Protein AF-A0A3D5WLH0-F1 (afdb_monomer)

Nearest PDB structures (foldseek):
  2vo9-assembly3_C  TM=8.888E-01  e=3.258E-10  Listeria phage A500
  6akv-assembly1_A  TM=8.663E-01  e=5.218E-09  Bacillus phage B4
  7pvs-assembly1_A  TM=6.152E-01  e=1.790E-02  Homo sapiens
  4j9c-assembly1_A  TM=6.057E-01  e=4.602E-02  Homo sapiens
  4j9f-assembly3_E  TM=5.940E-01  e=8.807E-02  Homo sapiens

Solvent-accessible surface area (backbone atoms only — not comparable to full-atom values): 10614 Å² total; per-residue (Å²): 111,67,62,57,55,61,33,44,78,69,76,41,46,70,40,78,76,45,45,72,43,54,51,67,58,32,38,55,44,34,29,21,51,72,84,37,84,61,68,69,80,49,94,52,52,28,92,68,56,54,54,45,25,48,62,62,49,23,34,27,47,32,40,57,96,46,94,59,38,74,44,63,73,60,46,53,56,49,42,62,54,36,44,78,72,65,32,42,50,31,59,74,45,96,65,85,60,33,64,50,33,33,32,50,52,89,47,49,101,51,25,64,52,50,40,72,76,41,65,44,48,66,53,43,59,57,66,63,47,47,77,44,68,32,95,56,60,48,54,37,18,67,41,95,53,83,91,80,37,67,64,46,81,41,58,56,62,45,70,33,35,37,71,45,74,48,91,87,55,71,35,19,36,32,37,48,95,92,43,69,26,28,31,64,39,87,65,78,108

Mean predicted aligned error: 7.23 Å

Foldseek 3Di:
DVLQVVCVVVVWHKDFPAFADALVRQQVLCCDVPVHDHDNPDPDHSVVVWDQSNLRFKTFIFTPPDPGRQPLVVLVVSQVVQVVVQKHALCPDPPPRDSRMIGHCPQHPICVSVCVPQVHSVSSVVVLWDKAAFQAKWWFWADPDPPDTDTDIGHHRDIWTFNADDPPDQWTWIADPNDIGITGNVRRD

Sequence (189 aa):
TVLLKKCAKKKIYLIITEGFRTKEHQDELYAQGRTKPGKIVTNSKGSNYASQHMWGIAFDIAIKYKKDLYDPATIKKVAKIAKKIGLAWGGDWKSFVDTPHFYLPKWGSTATELKRIYKTPDIFKKSWKKIVTRDKGLLLWKATSKLTGSHLRIPKGAKVEVLFVSSKSWYAKVCYKNKVGHVNKKYLK

pLDDT: mean 91.41, std 7.16, range [60.28, 98.5]

Structure (mmCIF, N/CA/C/O backbone):
data_AF-A0A3D5WLH0-F1
#
_entry.id   AF-A0A3D5WLH0-F1
#
loop_
_atom_site.group_PDB
_atom_site.id
_atom_site.type_symbol
_atom_site.label_atom_id
_atom_site.label_alt_id
_atom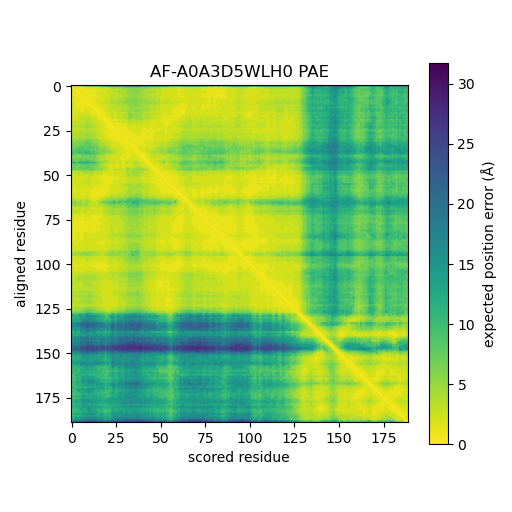_site.label_comp_id
_atom_site.label_asym_id
_atom_site.label_entity_id
_atom_site.label_seq_id
_atom_site.pdbx_PDB_ins_code
_atom_site.Cartn_x
_atom_site.Cartn_y
_atom_site.Cartn_z
_atom_site.occupancy
_atom_site.B_iso_or_equiv
_atom_site.auth_seq_id
_atom_site.auth_comp_id
_atom_site.auth_asym_id
_atom_site.auth_atom_id
_atom_site.pdbx_PDB_model_num
ATOM 1 N N . THR A 1 1 ? -2.097 -8.719 4.142 1.00 72.12 1 THR A N 1
ATOM 2 C CA . THR A 1 1 ? -1.796 -10.166 4.306 1.00 72.12 1 THR A CA 1
ATOM 3 C C . THR A 1 1 ? -2.558 -11.103 3.365 1.00 72.12 1 THR A C 1
ATOM 5 O O . THR A 1 1 ? -2.128 -12.241 3.229 1.00 72.12 1 THR A O 1
ATOM 8 N N . VAL A 1 2 ? -3.648 -10.698 2.687 1.00 93.31 2 VAL A N 1
ATOM 9 C CA . VAL A 1 2 ? -4.401 -11.597 1.773 1.00 93.31 2 VAL A CA 1
ATOM 10 C C . VAL A 1 2 ? -3.554 -12.083 0.592 1.00 93.31 2 VAL A C 1
ATOM 12 O O . VAL A 1 2 ? -3.531 -13.286 0.338 1.00 93.31 2 VAL A O 1
ATOM 15 N N . LEU A 1 3 ? -2.836 -11.176 -0.086 1.00 95.94 3 LEU A N 1
ATOM 16 C CA . LEU A 1 3 ? -1.965 -11.528 -1.213 1.00 95.94 3 LEU A CA 1
ATOM 17 C C . LEU A 1 3 ? -0.905 -12.555 -0.798 1.00 95.94 3 LEU A C 1
ATOM 19 O O . LEU A 1 3 ? -0.865 -13.640 -1.365 1.00 95.94 3 LEU A O 1
ATOM 23 N N . LEU A 1 4 ? -0.146 -12.255 0.265 1.00 95.62 4 LEU A N 1
ATOM 24 C CA . LEU A 1 4 ? 0.864 -13.153 0.842 1.00 95.62 4 LEU A CA 1
ATOM 25 C C . LEU A 1 4 ? 0.307 -14.563 1.083 1.00 95.62 4 LEU A C 1
ATOM 27 O O . LEU A 1 4 ? 0.896 -15.543 0.644 1.00 95.62 4 LEU A O 1
ATOM 31 N N . LYS A 1 5 ? -0.872 -14.671 1.712 1.00 96.38 5 LYS A N 1
ATOM 32 C CA . LYS A 1 5 ? -1.522 -15.964 1.979 1.00 96.38 5 LYS A CA 1
ATOM 33 C C . LYS A 1 5 ? -1.913 -16.703 0.696 1.00 96.38 5 LYS A C 1
ATOM 35 O O . LYS A 1 5 ? -1.747 -17.917 0.622 1.00 96.38 5 LYS A O 1
ATOM 40 N N . LYS A 1 6 ? -2.452 -16.003 -0.310 1.00 97.50 6 LYS A N 1
ATOM 41 C CA . LYS A 1 6 ? -2.832 -16.624 -1.590 1.00 97.50 6 LYS A CA 1
ATOM 42 C C . LYS A 1 6 ? -1.612 -17.076 -2.399 1.00 97.50 6 LYS A C 1
ATOM 44 O O . LYS A 1 6 ? -1.677 -18.135 -3.015 1.00 97.50 6 LYS A O 1
ATOM 49 N N . CYS A 1 7 ? -0.520 -16.316 -2.368 1.00 97.38 7 CYS A N 1
ATOM 50 C CA . CYS A 1 7 ? 0.739 -16.690 -3.012 1.00 97.38 7 CYS A CA 1
ATOM 51 C C . CYS A 1 7 ? 1.414 -17.867 -2.295 1.00 97.38 7 CYS A C 1
ATOM 53 O O . CYS A 1 7 ? 1.807 -18.825 -2.956 1.00 97.38 7 CYS A O 1
ATOM 55 N N . ALA A 1 8 ? 1.434 -17.876 -0.957 1.00 96.75 8 ALA A N 1
ATOM 56 C CA . ALA A 1 8 ? 2.017 -18.967 -0.174 1.00 96.75 8 ALA A CA 1
ATOM 57 C C . ALA A 1 8 ? 1.326 -20.317 -0.438 1.00 96.75 8 ALA A C 1
ATOM 59 O O . ALA A 1 8 ? 1.996 -21.336 -0.567 1.00 96.75 8 ALA A O 1
ATOM 60 N N . LYS A 1 9 ? -0.003 -20.329 -0.639 1.00 97.25 9 LYS A N 1
ATOM 61 C CA . LYS A 1 9 ? -0.751 -21.530 -1.078 1.00 97.25 9 LYS A CA 1
ATOM 62 C C . LYS A 1 9 ? -0.287 -22.094 -2.425 1.00 97.25 9 LYS A C 1
ATOM 64 O O . LYS A 1 9 ? -0.549 -23.250 -2.727 1.00 97.25 9 LYS A O 1
ATOM 69 N N . LYS A 1 10 ? 0.375 -21.278 -3.243 1.00 96.75 10 LYS A N 1
ATOM 70 C CA . LYS A 1 10 ? 0.982 -21.659 -4.523 1.00 96.75 10 LYS A CA 1
ATOM 71 C C . LYS A 1 10 ? 2.506 -21.798 -4.423 1.00 96.75 10 LYS A C 1
ATOM 73 O O . LYS A 1 10 ? 3.166 -21.801 -5.454 1.00 96.75 10 LYS A O 1
ATOM 78 N N . LYS A 1 11 ? 3.054 -21.882 -3.203 1.00 96.81 11 LYS A N 1
ATOM 79 C CA . LYS A 1 11 ? 4.496 -21.944 -2.913 1.00 96.81 11 LYS A CA 1
ATOM 80 C C . LYS A 1 11 ? 5.286 -20.743 -3.464 1.00 96.81 11 LYS A C 1
ATOM 82 O O . LYS A 1 11 ? 6.465 -20.859 -3.768 1.00 96.81 11 LYS A O 1
ATOM 87 N N . ILE A 1 12 ? 4.636 -19.580 -3.584 1.00 97.00 12 ILE A N 1
ATOM 88 C CA . ILE A 1 12 ? 5.280 -18.309 -3.937 1.00 97.00 12 ILE A CA 1
ATOM 89 C C . ILE A 1 12 ? 5.332 -17.448 -2.676 1.00 97.00 12 ILE A C 1
ATOM 91 O O . ILE A 1 12 ? 4.298 -16.997 -2.175 1.00 97.00 12 ILE A O 1
ATOM 95 N N . TYR A 1 13 ? 6.532 -17.212 -2.162 1.00 96.75 13 TYR A N 1
ATOM 96 C CA . TYR A 1 13 ? 6.754 -16.419 -0.958 1.00 96.75 13 TYR A CA 1
ATOM 97 C C . TYR A 1 13 ? 7.223 -15.025 -1.359 1.00 96.75 13 TYR A C 1
ATOM 99 O O . TYR A 1 13 ? 8.163 -14.893 -2.134 1.00 96.75 13 TYR A O 1
ATOM 107 N N . LEU A 1 14 ? 6.552 -13.988 -0.863 1.00 97.19 14 LEU A N 1
ATOM 108 C CA . LEU A 1 14 ? 6.854 -12.605 -1.232 1.00 97.19 14 LEU A CA 1
ATOM 109 C C . LEU A 1 14 ? 7.553 -11.882 -0.084 1.00 97.19 14 LEU A C 1
ATOM 111 O O . LEU A 1 14 ? 7.245 -12.124 1.085 1.00 97.19 14 LEU A O 1
ATOM 115 N N . ILE A 1 15 ? 8.427 -10.953 -0.446 1.00 95.81 15 ILE A N 1
ATOM 116 C CA . ILE A 1 15 ? 8.972 -9.905 0.415 1.00 95.81 15 ILE A CA 1
ATOM 117 C C . ILE A 1 15 ? 8.302 -8.603 -0.021 1.00 95.81 15 ILE A C 1
ATOM 119 O O . ILE A 1 15 ? 8.177 -8.369 -1.219 1.00 95.81 15 ILE A O 1
ATOM 123 N N . ILE A 1 16 ? 7.850 -7.780 0.925 1.00 96.12 16 ILE A N 1
ATOM 124 C CA . ILE A 1 16 ? 7.462 -6.398 0.619 1.00 96.12 16 ILE A CA 1
ATOM 125 C C . ILE A 1 16 ? 8.735 -5.567 0.713 1.00 96.12 16 ILE A C 1
ATOM 127 O O . ILE A 1 16 ? 9.303 -5.464 1.798 1.00 96.12 16 ILE A O 1
ATOM 131 N N . THR A 1 17 ? 9.202 -5.052 -0.418 1.00 95.38 17 THR A N 1
ATOM 132 C CA . THR A 1 17 ? 10.446 -4.273 -0.499 1.00 95.38 17 THR A CA 1
ATOM 133 C C . THR A 1 17 ? 10.187 -2.802 -0.239 1.00 95.38 17 THR A C 1
ATOM 135 O O . THR A 1 17 ? 11.017 -2.136 0.370 1.00 95.38 17 THR A O 1
ATOM 138 N N . GLU A 1 18 ? 9.003 -2.318 -0.616 1.00 94.94 18 GLU A N 1
ATOM 139 C CA . GLU A 1 18 ? 8.600 -0.948 -0.354 1.00 94.94 18 GLU A CA 1
ATOM 140 C C . GLU A 1 18 ? 7.097 -0.827 -0.091 1.00 94.94 18 GLU A C 1
ATOM 142 O O . GLU A 1 18 ? 6.281 -1.577 -0.626 1.00 94.94 18 GLU A O 1
ATOM 147 N N . GLY A 1 19 ? 6.724 0.121 0.766 1.00 95.06 19 GLY A N 1
ATOM 148 C CA . GLY A 1 19 ? 5.339 0.418 1.121 1.00 95.06 19 GLY A CA 1
ATOM 149 C C . GLY A 1 19 ? 5.073 1.915 1.048 1.00 95.06 19 GLY A C 1
ATOM 150 O O . GLY A 1 19 ? 5.125 2.508 -0.024 1.00 95.06 19 GLY A O 1
ATOM 151 N N . PHE A 1 20 ? 4.782 2.537 2.189 1.00 95.12 20 PHE A N 1
ATOM 152 C CA . PHE A 1 20 ? 4.629 3.988 2.255 1.00 95.12 20 PHE A CA 1
ATOM 153 C C . PHE A 1 20 ? 5.985 4.693 2.115 1.00 95.12 20 PHE A C 1
ATOM 155 O O . PHE A 1 20 ? 6.939 4.329 2.801 1.00 95.12 20 PHE A O 1
ATOM 162 N N . ARG A 1 21 ? 6.028 5.739 1.285 1.00 94.25 21 ARG A N 1
ATOM 163 C CA . ARG A 1 21 ? 7.219 6.558 1.028 1.00 94.25 21 ARG A CA 1
ATOM 164 C C . ARG A 1 21 ? 6.989 7.996 1.489 1.00 94.25 21 ARG A C 1
ATOM 166 O O . ARG A 1 21 ? 5.991 8.610 1.114 1.00 94.25 21 ARG A O 1
ATOM 173 N N . THR A 1 22 ? 7.897 8.541 2.297 1.00 94.31 22 THR A N 1
ATOM 174 C CA . THR A 1 22 ? 7.836 9.951 2.722 1.00 94.31 22 THR A CA 1
ATOM 175 C C . THR A 1 22 ? 8.237 10.892 1.584 1.00 94.31 22 THR A C 1
ATOM 177 O O . THR A 1 22 ? 8.784 10.466 0.564 1.00 94.31 22 THR A O 1
ATOM 180 N N . LYS A 1 23 ? 7.968 12.192 1.745 1.00 94.75 23 LYS A N 1
ATOM 181 C CA . LYS A 1 23 ? 8.425 13.212 0.793 1.00 94.75 23 LYS A CA 1
ATOM 182 C C . LYS A 1 23 ? 9.948 13.240 0.716 1.00 94.75 23 LYS A C 1
ATOM 184 O O . LYS A 1 23 ? 10.495 13.259 -0.380 1.00 94.75 23 LYS A O 1
ATOM 189 N N . GLU A 1 24 ? 10.596 13.174 1.868 1.00 94.75 24 GLU A N 1
ATOM 190 C CA . GLU A 1 24 ? 12.046 13.222 2.021 1.00 94.75 24 GLU A CA 1
ATOM 191 C C . GLU A 1 24 ? 12.687 12.024 1.315 1.00 94.75 24 GLU A C 1
ATOM 193 O O . GLU A 1 24 ? 13.586 12.203 0.500 1.00 94.75 24 GLU A O 1
ATOM 198 N N . HIS A 1 25 ? 12.138 10.819 1.508 1.00 93.44 25 HIS A N 1
ATOM 199 C CA . HIS A 1 25 ? 12.645 9.629 0.828 1.00 93.44 25 HIS A CA 1
ATOM 200 C C . HIS A 1 25 ? 12.435 9.691 -0.694 1.00 93.44 25 HIS A C 1
ATOM 202 O O . HIS A 1 25 ? 13.300 9.297 -1.471 1.00 93.44 25 HIS A O 1
ATOM 208 N N . GLN A 1 26 ? 11.307 10.240 -1.160 1.00 95.25 26 GLN A N 1
ATOM 209 C CA . GLN A 1 26 ? 11.091 10.452 -2.594 1.00 95.25 26 GLN A CA 1
ATOM 210 C C . GLN A 1 26 ? 12.087 11.466 -3.184 1.00 95.25 26 GLN A C 1
ATOM 212 O O . GLN A 1 26 ? 12.546 11.274 -4.311 1.00 95.25 26 GLN A O 1
ATOM 217 N N . ASP A 1 27 ? 12.424 12.525 -2.445 1.00 95.44 27 ASP A N 1
ATOM 218 C CA . ASP A 1 27 ? 13.434 13.508 -2.851 1.00 95.44 27 ASP A CA 1
ATOM 219 C C . ASP A 1 27 ? 14.843 12.875 -2.902 1.00 95.44 27 ASP A C 1
ATOM 221 O O . ASP A 1 27 ? 15.595 13.127 -3.846 1.00 95.44 27 ASP A O 1
ATOM 225 N N . GLU A 1 28 ? 15.179 11.975 -1.971 1.00 94.88 28 GLU A N 1
ATOM 226 C CA . GLU A 1 28 ? 16.428 11.196 -2.002 1.00 94.88 28 GLU A CA 1
ATOM 227 C C . GLU A 1 28 ? 16.531 10.287 -3.231 1.00 94.88 28 GLU A C 1
ATOM 229 O O . GLU A 1 28 ? 17.575 10.256 -3.884 1.00 94.88 28 GLU A O 1
ATOM 234 N N . LEU A 1 29 ? 15.456 9.569 -3.572 1.00 92.44 29 LEU A N 1
ATOM 235 C CA . LEU A 1 29 ? 15.407 8.728 -4.772 1.00 92.44 29 LEU A CA 1
ATOM 236 C C . LEU A 1 29 ? 15.498 9.569 -6.050 1.00 92.44 29 LEU A C 1
ATOM 238 O O . LEU A 1 29 ? 16.142 9.164 -7.015 1.00 92.44 29 LEU A O 1
ATOM 242 N N . TYR A 1 30 ? 14.884 10.754 -6.067 1.00 93.75 30 TYR A N 1
ATOM 243 C CA . TYR A 1 30 ? 14.976 11.673 -7.201 1.00 93.75 30 TYR A CA 1
ATOM 244 C C . TYR A 1 30 ? 16.405 12.191 -7.418 1.00 93.75 30 TYR A C 1
ATOM 246 O O . TYR A 1 30 ? 16.804 12.402 -8.565 1.00 93.75 30 TYR A O 1
ATOM 254 N N . ALA A 1 31 ? 17.185 12.361 -6.348 1.00 95.38 31 ALA A N 1
ATOM 255 C CA . ALA A 1 31 ? 18.581 12.782 -6.425 1.00 95.38 31 ALA A CA 1
ATOM 256 C C . ALA A 1 31 ? 19.509 11.731 -7.071 1.00 95.38 31 ALA A C 1
ATOM 258 O O . ALA A 1 31 ? 20.537 12.108 -7.637 1.00 95.38 31 ALA A O 1
ATOM 259 N N . GLN A 1 32 ? 19.166 10.436 -7.021 1.00 95.31 32 GLN A N 1
ATOM 260 C CA . GLN A 1 32 ? 19.980 9.365 -7.614 1.00 95.31 32 GLN A CA 1
ATOM 261 C C . GLN A 1 32 ? 20.082 9.499 -9.139 1.00 95.31 32 GLN A C 1
ATOM 263 O O . GLN A 1 32 ? 19.085 9.716 -9.831 1.00 95.31 32 GLN A O 1
ATOM 268 N N . GLY A 1 33 ? 21.305 9.384 -9.659 1.00 93.25 33 GLY A N 1
ATOM 269 C CA . GLY A 1 33 ? 21.619 9.601 -11.073 1.00 93.25 33 GLY A CA 1
ATOM 270 C C . GLY A 1 33 ? 21.496 11.058 -11.526 1.00 93.25 33 GLY A C 1
ATOM 271 O O . GLY A 1 33 ? 21.507 11.319 -12.726 1.00 93.25 33 GLY A O 1
ATOM 272 N N . ARG A 1 34 ? 21.344 12.001 -10.584 1.00 94.62 34 ARG A N 1
ATOM 273 C CA . ARG A 1 34 ? 21.278 13.449 -10.841 1.00 94.62 34 ARG A CA 1
ATOM 274 C C . ARG A 1 34 ? 22.306 14.203 -10.004 1.00 94.62 34 ARG A C 1
ATOM 276 O O . ARG A 1 34 ? 23.315 14.647 -10.528 1.00 94.62 34 ARG A O 1
ATOM 283 N N . THR A 1 35 ? 22.054 14.327 -8.703 1.00 95.69 35 THR A N 1
ATOM 284 C CA . THR A 1 35 ? 22.946 14.992 -7.735 1.00 95.69 35 THR A CA 1
ATOM 285 C C . THR A 1 35 ? 23.639 14.004 -6.794 1.00 95.69 35 THR A C 1
ATOM 287 O O . THR A 1 35 ? 24.515 14.394 -6.029 1.00 95.69 35 THR A O 1
ATOM 290 N N . LYS A 1 36 ? 23.265 12.721 -6.848 1.00 93.25 36 LYS A N 1
ATOM 291 C CA . LYS A 1 36 ? 23.938 11.598 -6.185 1.00 93.25 36 LYS A CA 1
ATOM 292 C C . LYS A 1 36 ? 24.264 10.508 -7.217 1.00 93.25 36 LYS A C 1
ATOM 294 O O . LYS A 1 36 ? 23.493 10.349 -8.168 1.00 93.25 36 LYS A O 1
ATOM 299 N N . PRO A 1 37 ? 25.343 9.725 -7.0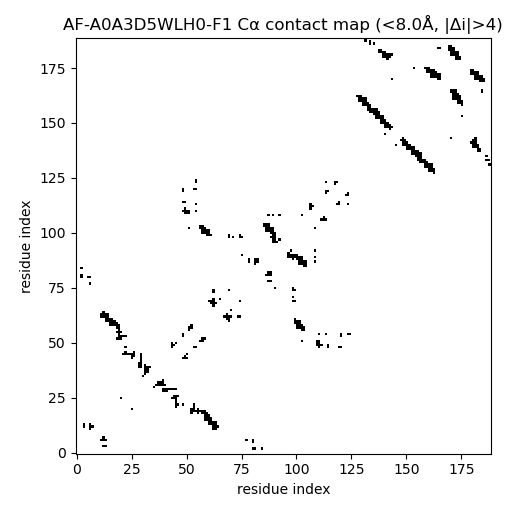35 1.00 92.62 37 PRO A N 1
ATOM 300 C CA . PRO A 1 37 ? 25.631 8.571 -7.886 1.00 92.62 37 PRO A CA 1
ATOM 301 C C . PRO A 1 37 ? 24.485 7.546 -7.902 1.00 92.62 37 PRO A C 1
ATOM 303 O O . PRO A 1 37 ? 23.708 7.455 -6.951 1.00 92.62 37 PRO A O 1
ATOM 306 N N . GLY A 1 38 ? 24.398 6.753 -8.973 1.00 92.94 38 GLY A N 1
ATOM 307 C CA . GLY A 1 38 ? 23.405 5.684 -9.128 1.00 92.94 38 GLY A CA 1
ATOM 308 C C . GLY A 1 38 ? 22.563 5.818 -10.396 1.00 92.94 38 GLY A C 1
ATOM 309 O O . GLY A 1 38 ? 22.713 6.762 -11.167 1.00 92.94 38 GLY A O 1
ATOM 310 N N . LYS A 1 39 ? 21.675 4.848 -10.631 1.00 88.75 39 LYS A N 1
ATOM 311 C CA . LYS A 1 39 ? 20.715 4.907 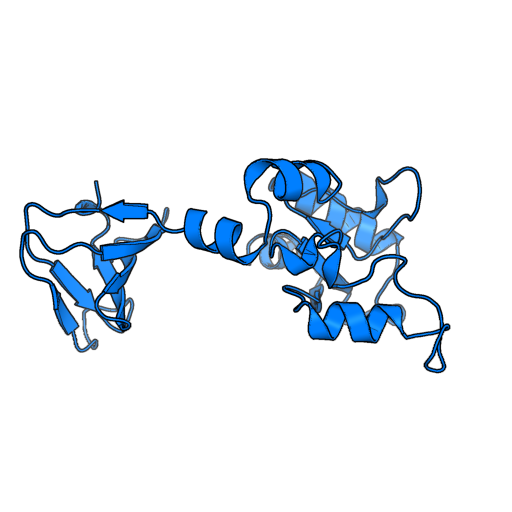-11.742 1.00 88.75 39 LYS A CA 1
ATOM 312 C C . LYS A 1 39 ? 19.542 5.809 -11.364 1.00 88.75 39 LYS A C 1
ATOM 314 O O . LYS A 1 39 ? 19.146 5.857 -10.204 1.00 88.75 39 LYS A O 1
ATOM 319 N N . ILE A 1 40 ? 18.947 6.477 -12.350 1.00 87.25 40 ILE A N 1
ATOM 320 C CA . ILE A 1 40 ? 17.680 7.185 -12.147 1.00 87.25 40 ILE A CA 1
ATOM 321 C C . ILE A 1 40 ? 16.583 6.145 -11.894 1.00 87.25 40 ILE A C 1
ATOM 323 O O . ILE A 1 40 ? 16.265 5.350 -12.774 1.00 87.25 40 ILE A O 1
ATOM 327 N N . VAL A 1 41 ? 15.997 6.174 -10.696 1.00 85.69 41 VAL A N 1
ATOM 328 C CA . VAL A 1 41 ? 14.921 5.252 -10.274 1.00 85.69 41 VAL A CA 1
ATOM 329 C C . VAL A 1 41 ? 13.543 5.919 -10.211 1.00 85.69 41 VAL A C 1
ATOM 331 O O . VAL A 1 41 ? 12.525 5.257 -10.053 1.00 85.69 41 VAL A O 1
ATOM 334 N N . THR A 1 42 ? 13.487 7.246 -10.344 1.00 85.88 42 THR A N 1
ATOM 335 C CA . THR A 1 42 ? 12.239 8.018 -10.389 1.00 85.88 42 THR A CA 1
ATOM 336 C C . THR A 1 42 ? 12.415 9.312 -11.180 1.00 85.88 42 THR A C 1
ATOM 338 O O . THR A 1 42 ? 13.483 9.933 -11.179 1.00 85.88 42 THR A O 1
ATOM 341 N N . ASN A 1 43 ? 11.331 9.758 -11.816 1.00 85.25 43 ASN A N 1
ATOM 342 C CA . ASN A 1 43 ? 11.242 11.043 -12.519 1.00 85.25 43 ASN A CA 1
ATOM 343 C C . ASN A 1 43 ? 10.515 12.130 -11.716 1.00 85.25 43 ASN A C 1
ATOM 345 O O . ASN A 1 43 ? 10.323 13.239 -12.203 1.00 85.25 43 ASN A O 1
ATOM 349 N N . SER A 1 44 ? 10.086 11.823 -10.491 1.00 87.19 44 SER A N 1
ATOM 350 C CA . SER A 1 44 ? 9.243 12.705 -9.681 1.00 87.19 44 SER A CA 1
ATOM 351 C C . SER A 1 44 ? 9.915 13.135 -8.382 1.00 87.19 44 SER A C 1
ATOM 353 O O . SER A 1 44 ? 10.329 12.278 -7.601 1.00 87.19 44 SER A O 1
ATOM 355 N N . LYS A 1 45 ? 9.964 14.453 -8.142 1.00 92.94 45 LYS A N 1
ATOM 356 C CA . LYS A 1 45 ? 10.330 15.058 -6.849 1.00 92.94 45 LYS A CA 1
ATOM 357 C C . LYS A 1 45 ? 9.254 14.765 -5.804 1.00 92.94 45 LYS A C 1
ATOM 359 O O . LYS A 1 45 ? 8.075 14.749 -6.139 1.00 92.94 45 LYS A O 1
ATOM 364 N N . GLY A 1 46 ? 9.614 14.642 -4.535 1.00 90.88 46 GLY A N 1
ATOM 365 C CA . GLY A 1 46 ? 8.668 14.443 -3.436 1.00 90.88 46 GLY A CA 1
ATOM 366 C C . GLY A 1 46 ? 7.595 15.529 -3.354 1.00 90.88 46 GLY A C 1
ATOM 367 O O . GLY A 1 46 ? 6.429 15.226 -3.110 1.00 90.88 46 GLY A O 1
ATOM 368 N N . SER A 1 47 ? 7.942 16.787 -3.639 1.00 91.62 47 SER A N 1
ATOM 369 C CA . SER A 1 47 ? 6.983 17.904 -3.619 1.00 91.62 47 SER A CA 1
ATOM 370 C C . SER A 1 47 ? 5.837 17.774 -4.628 1.00 91.62 47 SER A C 1
ATOM 372 O O . SER A 1 47 ? 4.811 18.432 -4.469 1.00 91.62 47 SER A O 1
ATOM 374 N N . ASN A 1 48 ? 5.975 16.932 -5.658 1.00 92.31 48 ASN A N 1
ATOM 375 C CA . ASN A 1 48 ? 4.946 16.778 -6.681 1.00 92.31 48 ASN A CA 1
ATOM 376 C C . ASN A 1 48 ? 3.868 15.742 -6.318 1.00 92.31 48 ASN A C 1
ATOM 378 O O . ASN A 1 48 ? 2.861 15.664 -7.030 1.00 92.31 48 ASN A O 1
ATOM 382 N N . TYR A 1 49 ? 4.080 14.946 -5.260 1.00 94.50 49 TYR A N 1
ATOM 383 C CA . TYR A 1 49 ? 3.203 13.860 -4.812 1.00 94.50 49 TYR A CA 1
ATOM 384 C C . TYR A 1 49 ? 2.725 12.921 -5.937 1.00 94.50 49 TYR A C 1
ATOM 386 O O . TYR A 1 49 ? 1.587 12.456 -5.921 1.00 94.50 49 TYR A O 1
ATOM 394 N N . ALA A 1 50 ? 3.554 12.660 -6.950 1.00 94.06 50 ALA A N 1
ATOM 395 C CA . ALA A 1 50 ? 3.171 11.854 -8.111 1.00 94.06 50 ALA A CA 1
ATOM 396 C C . ALA A 1 50 ? 3.343 10.339 -7.891 1.00 94.06 50 ALA A C 1
ATOM 398 O O . ALA A 1 50 ? 2.705 9.551 -8.586 1.00 94.06 50 ALA A O 1
ATOM 399 N N . SER A 1 51 ? 4.159 9.923 -6.915 1.00 94.06 51 SER A N 1
ATOM 400 C CA . SER A 1 51 ? 4.332 8.508 -6.565 1.00 94.06 51 SER A CA 1
ATOM 401 C C . SER A 1 51 ? 3.154 7.985 -5.740 1.00 94.06 51 SER A C 1
ATOM 403 O O . SER A 1 51 ? 2.814 8.552 -4.701 1.00 94.06 51 SER A O 1
ATOM 405 N N . GLN A 1 52 ? 2.568 6.856 -6.152 1.00 96.31 52 GLN A N 1
ATOM 406 C CA . GLN A 1 52 ? 1.466 6.197 -5.436 1.00 96.31 52 GLN A CA 1
ATOM 407 C C . GLN A 1 52 ? 1.872 5.690 -4.033 1.00 96.31 52 GLN A C 1
ATOM 409 O O . GLN A 1 52 ? 1.025 5.632 -3.135 1.00 96.31 52 GLN A O 1
ATOM 414 N N . HIS A 1 53 ? 3.163 5.419 -3.793 1.00 96.56 53 HIS A N 1
ATOM 415 C CA . HIS A 1 53 ? 3.691 5.059 -2.466 1.00 96.56 53 HIS A CA 1
ATOM 416 C C . HIS A 1 53 ? 3.496 6.174 -1.439 1.00 96.56 53 HIS A C 1
ATOM 418 O O . HIS A 1 53 ? 3.208 5.911 -0.270 1.00 96.56 53 HIS A O 1
ATOM 424 N N . MET A 1 54 ? 3.582 7.431 -1.879 1.00 96.44 54 MET A N 1
ATOM 425 C CA . MET A 1 54 ? 3.391 8.591 -1.007 1.00 96.44 54 MET A CA 1
ATOM 426 C C . MET A 1 54 ? 1.949 8.744 -0.542 1.00 96.44 54 MET A C 1
ATOM 428 O O . MET A 1 54 ? 1.686 9.373 0.476 1.00 96.44 54 MET A O 1
ATOM 432 N N . TRP A 1 55 ? 1.004 8.142 -1.258 1.00 96.69 55 TRP A N 1
ATOM 433 C CA . TRP A 1 55 ? -0.403 8.119 -0.877 1.00 96.69 55 TRP A CA 1
ATOM 434 C C . TRP A 1 55 ? -0.757 6.887 -0.041 1.00 96.69 55 TRP A C 1
ATOM 436 O O . TRP A 1 55 ? -1.881 6.778 0.433 1.00 96.69 55 TRP A O 1
ATOM 446 N N . GLY A 1 56 ? 0.184 5.959 0.174 1.00 95.31 56 GLY A N 1
ATOM 447 C CA . GLY A 1 56 ? -0.051 4.735 0.943 1.00 95.31 56 GLY A CA 1
ATOM 448 C C . GLY A 1 56 ? -1.014 3.755 0.268 1.00 95.31 56 GLY A C 1
ATOM 449 O O . GLY A 1 56 ? -1.616 2.927 0.949 1.00 95.31 56 GLY A O 1
ATOM 450 N N . ILE A 1 57 ? -1.181 3.857 -1.055 1.00 96.56 57 ILE A N 1
ATOM 451 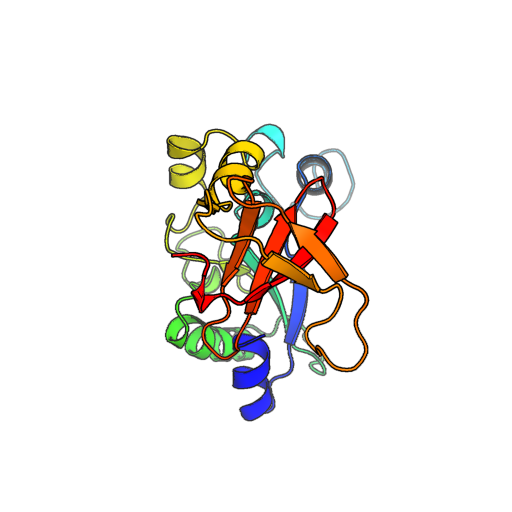C CA . ILE A 1 57 ? -2.066 2.982 -1.841 1.00 96.56 57 ILE A CA 1
ATOM 452 C C . ILE A 1 57 ? -1.310 1.929 -2.654 1.00 96.56 57 ILE A C 1
ATOM 454 O O . ILE A 1 57 ? -1.948 1.144 -3.355 1.00 96.56 57 ILE A O 1
ATOM 458 N N . ALA A 1 58 ? 0.021 1.935 -2.579 1.00 97.50 58 ALA A N 1
ATOM 459 C CA . ALA A 1 58 ? 0.892 1.072 -3.356 1.00 97.50 58 ALA A CA 1
ATOM 460 C C . ALA A 1 58 ? 1.979 0.417 -2.503 1.00 97.50 58 ALA A C 1
ATOM 462 O O . ALA A 1 58 ? 2.263 0.853 -1.383 1.00 97.50 58 ALA A O 1
ATOM 463 N N . PHE A 1 59 ? 2.542 -0.658 -3.038 1.00 97.94 59 PHE A N 1
ATOM 464 C CA . PHE A 1 59 ? 3.650 -1.399 -2.461 1.00 97.94 59 PHE A CA 1
ATOM 465 C C . PHE A 1 59 ? 4.398 -2.157 -3.558 1.00 97.94 59 PHE A C 1
ATOM 467 O O . PHE A 1 59 ? 3.792 -2.570 -4.549 1.00 97.94 59 PHE A O 1
ATOM 474 N N . ASP A 1 60 ? 5.676 -2.418 -3.307 1.00 97.56 60 ASP A N 1
ATOM 475 C CA . ASP A 1 60 ? 6.529 -3.202 -4.194 1.00 97.56 60 ASP A CA 1
ATOM 476 C C . ASP A 1 60 ? 6.860 -4.554 -3.569 1.00 97.56 60 ASP A C 1
ATOM 478 O O . ASP A 1 60 ? 6.875 -4.716 -2.339 1.00 97.56 60 ASP A O 1
ATOM 482 N N . ILE A 1 61 ? 7.102 -5.548 -4.423 1.00 97.81 61 ILE A N 1
ATOM 483 C CA . ILE A 1 61 ? 7.428 -6.907 -3.992 1.00 97.81 61 ILE A CA 1
ATOM 484 C C . ILE A 1 61 ? 8.730 -7.426 -4.594 1.00 97.81 61 ILE A C 1
ATOM 486 O O . ILE A 1 61 ? 9.090 -7.112 -5.723 1.00 97.81 61 ILE A O 1
ATOM 490 N N . ALA A 1 62 ? 9.336 -8.363 -3.875 1.00 97.44 62 ALA A N 1
ATOM 491 C CA . ALA A 1 62 ? 10.321 -9.302 -4.392 1.00 97.44 62 ALA A CA 1
ATOM 492 C C . ALA A 1 62 ? 9.886 -10.748 -4.106 1.00 97.44 62 ALA A C 1
ATOM 494 O O . ALA A 1 62 ? 9.079 -11.015 -3.208 1.00 97.44 62 ALA A O 1
ATOM 495 N N . ILE A 1 63 ? 10.425 -11.705 -4.860 1.00 97.50 63 ILE A N 1
ATOM 496 C CA . ILE A 1 63 ? 10.174 -13.136 -4.684 1.00 97.50 63 ILE A CA 1
ATOM 497 C C . ILE A 1 63 ? 11.244 -13.732 -3.770 1.00 97.50 63 ILE A C 1
ATOM 499 O O . ILE A 1 63 ? 12.416 -13.821 -4.123 1.00 97.50 63 ILE A O 1
ATOM 503 N N . LYS A 1 64 ? 10.834 -14.187 -2.585 1.00 94.12 64 LYS A N 1
ATOM 504 C CA . LYS A 1 64 ? 11.727 -14.843 -1.627 1.00 94.12 64 LYS A CA 1
ATOM 505 C C . LYS A 1 64 ? 12.223 -16.180 -2.188 1.00 94.12 64 LYS A C 1
ATOM 507 O O . LYS A 1 64 ? 11.450 -16.915 -2.801 1.00 94.12 64 LYS A O 1
ATOM 512 N N . TYR A 1 65 ? 13.482 -16.515 -1.900 1.00 91.12 65 TYR A N 1
ATOM 513 C CA . TYR A 1 65 ? 14.145 -17.778 -2.272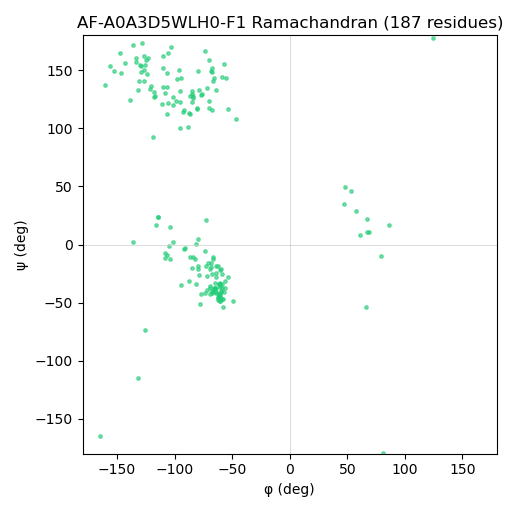 1.00 91.12 65 TYR A CA 1
ATOM 514 C C . TYR A 1 65 ? 14.390 -17.988 -3.774 1.00 91.12 65 TYR A C 1
ATOM 516 O O . TYR A 1 65 ? 14.775 -19.077 -4.192 1.00 91.12 65 TYR A O 1
ATOM 524 N N . LYS A 1 66 ? 14.202 -16.954 -4.596 1.00 89.38 66 LYS A N 1
ATOM 525 C CA . LYS A 1 66 ? 14.647 -16.945 -5.990 1.00 89.38 66 LYS A CA 1
ATOM 526 C C . LYS A 1 66 ? 16.024 -16.289 -6.089 1.00 89.38 66 LYS A C 1
ATOM 528 O O . LYS A 1 66 ? 16.287 -15.315 -5.394 1.00 89.38 66 LYS A O 1
ATOM 533 N N . LYS A 1 67 ? 16.873 -16.805 -6.987 1.00 90.00 67 LYS A N 1
ATOM 534 C CA . LYS A 1 67 ? 18.151 -16.166 -7.350 1.00 90.00 67 LYS A CA 1
ATOM 535 C C . LYS A 1 67 ? 17.915 -14.770 -7.933 1.00 90.00 67 LYS A C 1
ATOM 537 O O . LYS A 1 67 ? 18.571 -13.820 -7.532 1.00 90.00 67 LYS A O 1
ATOM 542 N N . ASP A 1 68 ? 16.944 -14.664 -8.838 1.00 92.38 68 ASP A N 1
ATOM 543 C CA . ASP A 1 68 ? 16.429 -13.385 -9.319 1.00 92.38 68 ASP A CA 1
ATOM 544 C C . ASP A 1 68 ? 15.178 -12.995 -8.522 1.00 92.38 68 ASP A C 1
ATOM 546 O O . ASP A 1 68 ? 14.076 -13.504 -8.757 1.00 92.38 68 ASP A O 1
ATOM 550 N N . LEU A 1 69 ? 15.373 -12.099 -7.555 1.00 94.25 69 LEU A N 1
ATOM 551 C CA . LEU A 1 69 ? 14.321 -11.589 -6.678 1.00 94.25 69 LEU A CA 1
ATOM 552 C C . LEU A 1 69 ? 13.199 -10.873 -7.445 1.00 94.25 69 LEU A C 1
ATOM 554 O O . LEU A 1 69 ? 12.083 -10.793 -6.926 1.00 94.25 69 LEU A O 1
ATOM 558 N N . TYR A 1 70 ? 13.464 -10.395 -8.663 1.00 94.81 70 TYR A N 1
ATOM 559 C CA . TYR A 1 70 ? 12.518 -9.637 -9.478 1.00 94.81 70 TYR A CA 1
ATOM 560 C C . TYR A 1 70 ? 12.105 -10.368 -10.762 1.00 94.81 70 TYR A C 1
ATOM 562 O O . TYR A 1 70 ? 11.629 -9.731 -11.697 1.00 94.81 70 TYR A O 1
ATOM 570 N N . ASP A 1 71 ? 12.210 -11.704 -10.778 1.00 94.31 71 ASP A N 1
ATOM 571 C CA . ASP A 1 71 ? 11.828 -12.562 -11.909 1.00 94.31 71 ASP A CA 1
ATOM 572 C C . ASP A 1 71 ? 10.439 -12.189 -12.488 1.00 94.31 71 ASP A C 1
ATOM 574 O O . ASP A 1 71 ? 9.399 -12.507 -11.876 1.00 94.31 71 ASP A O 1
ATOM 578 N N . PRO A 1 72 ? 10.385 -11.578 -13.692 1.00 92.31 72 PRO A N 1
ATOM 579 C CA . PRO A 1 72 ? 9.148 -11.058 -14.269 1.00 92.31 72 PRO A CA 1
ATOM 580 C C . PRO A 1 72 ? 8.087 -12.138 -14.490 1.00 92.31 72 PRO A C 1
ATOM 582 O O . PRO A 1 72 ? 6.888 -11.885 -14.338 1.00 92.31 72 PRO A O 1
ATOM 585 N N . ALA A 1 73 ? 8.499 -13.371 -14.808 1.00 95.50 73 ALA A N 1
ATOM 586 C CA . ALA A 1 73 ? 7.570 -14.471 -15.045 1.00 95.50 73 ALA A CA 1
ATOM 587 C C . ALA A 1 73 ? 6.832 -14.867 -13.758 1.00 95.50 73 ALA A C 1
ATOM 589 O O . ALA A 1 73 ? 5.621 -15.127 -13.774 1.00 95.50 73 ALA A O 1
ATOM 590 N N . THR A 1 74 ? 7.539 -14.885 -12.625 1.00 96.94 74 THR A N 1
ATOM 591 C CA . THR A 1 74 ? 6.936 -15.181 -11.321 1.00 96.94 74 THR A CA 1
ATOM 592 C C . THR A 1 74 ? 6.095 -14.011 -10.819 1.00 96.94 74 THR A C 1
ATOM 594 O O . THR A 1 74 ? 4.962 -14.230 -10.381 1.00 96.94 74 THR A O 1
ATOM 597 N N . ILE A 1 75 ? 6.566 -12.771 -10.968 1.00 97.94 75 ILE A N 1
ATOM 598 C CA . ILE A 1 75 ? 5.785 -11.574 -10.629 1.00 97.94 75 ILE A CA 1
ATOM 599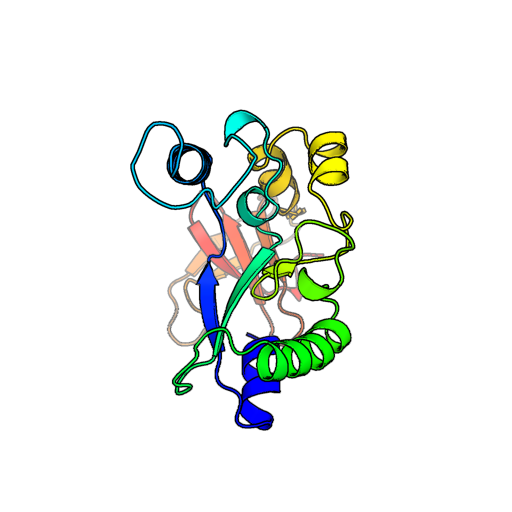 C C . ILE A 1 75 ? 4.484 -11.512 -11.445 1.00 97.94 75 ILE A C 1
ATOM 601 O O . ILE A 1 75 ? 3.418 -11.266 -10.882 1.00 97.94 75 ILE A O 1
ATOM 605 N N . LYS A 1 76 ? 4.498 -11.866 -12.737 1.00 97.94 76 LYS A N 1
ATOM 606 C CA . LYS A 1 76 ? 3.278 -11.955 -13.562 1.00 97.94 76 LYS A CA 1
ATOM 607 C C . LYS A 1 76 ? 2.274 -12.985 -13.023 1.00 97.94 76 LYS A C 1
ATOM 609 O O . LYS A 1 76 ? 1.060 -12.769 -13.092 1.00 97.94 76 LYS A O 1
ATOM 614 N N . LYS A 1 77 ? 2.736 -14.101 -12.439 1.00 98.06 77 LYS A N 1
ATOM 615 C CA . LYS A 1 77 ? 1.858 -15.062 -11.734 1.00 98.06 77 LYS A CA 1
ATOM 616 C C . LYS A 1 77 ? 1.256 -14.439 -10.472 1.00 98.06 77 LYS A C 1
ATOM 618 O O . LYS A 1 77 ? 0.062 -14.624 -10.227 1.00 98.06 77 LYS A O 1
ATOM 623 N N . VAL A 1 78 ? 2.044 -13.678 -9.709 1.00 98.25 78 VAL A N 1
ATOM 624 C CA . VAL A 1 78 ? 1.558 -12.914 -8.546 1.00 98.25 78 VAL A CA 1
ATOM 625 C C . VAL A 1 78 ? 0.511 -11.890 -8.973 1.00 98.25 78 VAL A C 1
ATOM 627 O O . VAL A 1 78 ? -0.548 -11.823 -8.353 1.00 98.25 78 VAL A O 1
ATOM 630 N N . ALA A 1 79 ? 0.727 -11.182 -10.081 1.00 98.31 79 ALA A N 1
ATOM 631 C CA . ALA A 1 79 ? -0.214 -10.200 -10.602 1.00 98.31 79 ALA A CA 1
ATOM 632 C C . ALA A 1 79 ? -1.582 -10.794 -10.941 1.00 98.31 79 ALA A C 1
ATOM 634 O O . ALA A 1 79 ? -2.609 -10.231 -10.563 1.00 98.31 79 ALA A O 1
ATOM 635 N N . LYS A 1 80 ? -1.632 -11.992 -11.537 1.00 98.44 80 LYS A N 1
ATOM 636 C CA . LYS A 1 80 ? -2.902 -12.711 -11.755 1.00 98.44 80 LYS A CA 1
ATOM 637 C C . LYS A 1 80 ? -3.652 -12.994 -10.444 1.00 98.44 80 LYS A C 1
ATOM 639 O O . LYS A 1 80 ? -4.881 -13.007 -10.431 1.00 98.44 80 LYS A O 1
ATOM 644 N N . ILE A 1 81 ? -2.942 -13.237 -9.341 1.00 98.31 81 ILE A N 1
ATOM 645 C CA . ILE A 1 81 ? -3.542 -13.453 -8.013 1.00 98.31 81 ILE A CA 1
ATOM 646 C C . ILE A 1 81 ? -3.989 -12.119 -7.403 1.00 98.31 81 ILE A C 1
ATOM 648 O O . ILE A 1 81 ? -5.084 -12.049 -6.844 1.00 98.31 81 ILE A O 1
ATOM 652 N N . ALA A 1 82 ? -3.158 -11.082 -7.524 1.00 98.06 82 ALA A N 1
ATOM 653 C CA . ALA A 1 82 ? -3.402 -9.737 -7.012 1.00 98.06 82 ALA A CA 1
ATOM 654 C C . ALA A 1 82 ? -4.655 -9.106 -7.644 1.00 98.06 82 ALA A C 1
ATOM 656 O O . ALA A 1 82 ? -5.533 -8.628 -6.925 1.00 98.06 82 ALA A O 1
ATOM 657 N N . LYS A 1 83 ? -4.817 -9.231 -8.967 1.00 98.25 83 LYS A N 1
ATOM 658 C CA . LYS A 1 83 ? -6.009 -8.763 -9.696 1.00 98.25 83 LYS A CA 1
ATOM 659 C C . LYS A 1 83 ? -7.306 -9.385 -9.178 1.00 98.25 83 LYS A C 1
ATOM 661 O O . LYS A 1 83 ? -8.284 -8.682 -8.950 1.00 98.25 83 LYS A O 1
ATOM 666 N N . LYS A 1 84 ? -7.297 -10.684 -8.853 1.00 97.69 84 LYS A N 1
ATOM 667 C CA . LYS A 1 84 ? -8.461 -11.392 -8.274 1.00 97.69 84 LYS A CA 1
ATOM 668 C C . LYS A 1 84 ? -8.850 -10.928 -6.866 1.00 97.69 84 LYS A C 1
ATOM 670 O O . LYS A 1 84 ? -9.868 -11.376 -6.347 1.00 97.69 84 LYS A O 1
ATOM 675 N N . ILE A 1 85 ? -8.026 -10.117 -6.206 1.00 95.75 85 ILE A N 1
ATOM 676 C CA . ILE A 1 85 ? -8.327 -9.537 -4.890 1.00 95.75 85 ILE A CA 1
ATOM 677 C C . ILE A 1 85 ? -8.427 -8.007 -4.937 1.00 95.75 85 ILE A C 1
ATOM 679 O O . ILE A 1 85 ? -8.377 -7.374 -3.885 1.00 95.75 85 ILE A O 1
ATOM 683 N N . GLY A 1 86 ? -8.578 -7.430 -6.135 1.00 96.38 86 GLY A N 1
ATOM 684 C CA . GLY A 1 86 ? -8.840 -6.003 -6.331 1.00 96.38 86 GLY A CA 1
ATOM 685 C C . GLY A 1 86 ? -7.601 -5.109 -6.391 1.00 96.38 86 GLY A C 1
ATOM 686 O O . GLY A 1 86 ? -7.732 -3.903 -6.215 1.00 96.38 86 GLY A O 1
ATOM 687 N N . LEU A 1 87 ? -6.408 -5.670 -6.613 1.00 98.06 87 LEU A N 1
ATOM 688 C CA . LEU A 1 87 ? -5.188 -4.893 -6.859 1.00 98.06 87 LEU A CA 1
ATOM 689 C C . LEU A 1 87 ? -4.917 -4.755 -8.358 1.00 98.06 87 LEU A C 1
ATOM 691 O O . LEU A 1 87 ? -5.211 -5.663 -9.132 1.00 98.06 87 LEU A O 1
ATOM 695 N N . ALA A 1 88 ? -4.285 -3.659 -8.749 1.00 98.31 88 ALA A N 1
ATOM 696 C CA . ALA A 1 88 ? -3.690 -3.489 -10.067 1.00 98.31 88 ALA A CA 1
ATOM 697 C C . ALA A 1 88 ? -2.163 -3.653 -10.004 1.00 98.31 88 ALA A C 1
ATOM 699 O O . ALA A 1 88 ? -1.584 -3.767 -8.920 1.00 98.31 88 ALA A O 1
ATOM 700 N N . TRP A 1 89 ? -1.530 -3.733 -11.173 1.00 98.50 89 TRP A N 1
ATOM 701 C CA . TRP A 1 89 ? -0.119 -4.074 -11.331 1.00 98.50 89 TRP A CA 1
ATOM 702 C C . TRP A 1 89 ? 0.571 -3.085 -12.276 1.00 98.50 89 TRP A C 1
ATOM 704 O O . TRP A 1 89 ? 0.042 -2.796 -13.348 1.00 98.50 89 TRP A O 1
ATOM 714 N N . GLY A 1 90 ? 1.739 -2.568 -11.889 1.00 97.25 90 GLY A N 1
ATOM 715 C CA . GLY A 1 90 ? 2.534 -1.637 -12.698 1.00 97.25 90 GLY A CA 1
ATOM 716 C C . GLY A 1 90 ? 3.126 -2.275 -13.957 1.00 97.25 90 GLY A C 1
ATOM 717 O O . GLY A 1 90 ? 3.403 -1.588 -14.937 1.00 97.25 90 GLY A O 1
ATOM 718 N N . GLY A 1 91 ? 3.210 -3.609 -13.995 1.00 96.88 91 GLY A N 1
ATOM 719 C CA . GLY A 1 91 ? 3.584 -4.352 -15.198 1.00 96.88 91 GLY A CA 1
ATOM 720 C C . GLY A 1 91 ? 2.574 -4.267 -16.352 1.00 96.88 91 GLY A C 1
ATOM 721 O O . GLY A 1 91 ? 2.906 -4.669 -17.462 1.00 96.88 91 GLY A O 1
ATOM 722 N N . ASP A 1 92 ? 1.355 -3.762 -16.113 1.00 97.12 92 ASP A N 1
ATOM 723 C CA . ASP A 1 92 ? 0.359 -3.512 -17.169 1.00 97.12 92 ASP A CA 1
ATOM 724 C C . ASP A 1 92 ? 0.434 -2.085 -17.753 1.00 97.12 92 ASP A C 1
ATOM 726 O O . ASP A 1 92 ? -0.356 -1.740 -18.636 1.00 97.12 92 ASP A O 1
ATOM 730 N N . TRP A 1 93 ? 1.314 -1.214 -17.245 1.00 95.44 93 TRP A N 1
ATOM 731 C CA . TRP A 1 93 ? 1.438 0.154 -17.754 1.00 95.44 93 TRP A CA 1
ATOM 732 C C . TRP A 1 93 ? 2.009 0.179 -19.181 1.00 95.44 93 TRP A C 1
ATOM 734 O O . TRP A 1 93 ? 2.786 -0.686 -19.571 1.00 95.44 93 TRP A O 1
ATOM 744 N N . LYS A 1 94 ? 1.622 1.181 -19.984 1.00 92.50 94 LYS A N 1
ATOM 745 C CA . LYS A 1 94 ? 2.094 1.326 -21.378 1.00 92.50 94 LYS A CA 1
ATOM 746 C C . LYS A 1 94 ? 3.497 1.932 -21.484 1.00 92.50 94 LYS A C 1
ATOM 748 O O . LYS A 1 94 ? 4.191 1.709 -22.467 1.00 92.50 94 LYS A O 1
ATOM 753 N N . SER A 1 95 ? 3.901 2.713 -20.489 1.00 88.25 95 SER A N 1
ATOM 754 C CA . SER A 1 95 ? 5.228 3.312 -20.368 1.00 88.25 95 SER A CA 1
ATOM 755 C C . SER A 1 95 ? 5.634 3.322 -18.898 1.00 88.25 95 SER A C 1
ATOM 757 O O . SER A 1 95 ? 4.773 3.253 -18.020 1.00 88.25 95 SER A O 1
ATOM 759 N N . PHE A 1 96 ? 6.945 3.359 -18.641 1.00 84.50 96 PHE A N 1
ATOM 760 C CA . PHE A 1 96 ? 7.516 3.184 -17.300 1.00 84.50 96 PHE A CA 1
ATOM 761 C C . PHE A 1 96 ? 7.028 1.904 -16.609 1.00 84.50 96 PHE A C 1
ATOM 763 O O . PHE A 1 96 ? 6.638 1.936 -15.450 1.00 84.50 96 PHE A O 1
ATOM 770 N N . VAL A 1 97 ? 7.031 0.784 -17.344 1.00 93.25 97 VAL A N 1
ATOM 771 C CA . VAL A 1 97 ? 6.607 -0.531 -16.841 1.00 93.25 97 VAL A CA 1
ATOM 772 C C . VAL A 1 97 ? 7.372 -0.872 -15.564 1.00 93.25 97 VAL A C 1
ATOM 774 O O . VAL A 1 97 ? 8.587 -1.064 -15.599 1.00 93.25 97 VAL A O 1
ATOM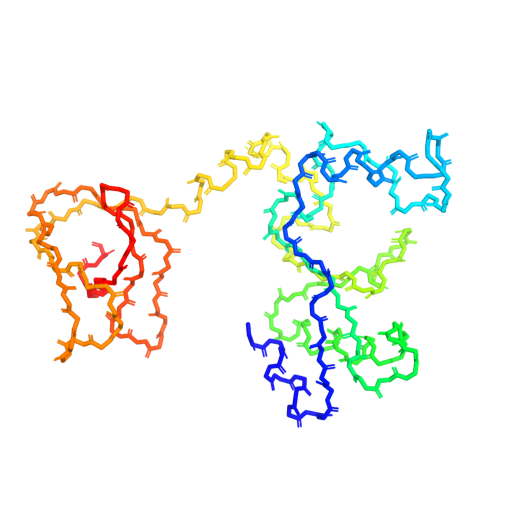 777 N N . ASP A 1 98 ? 6.641 -0.991 -14.459 1.00 93.69 98 ASP A N 1
ATOM 778 C CA . ASP A 1 98 ? 7.209 -1.220 -13.133 1.00 93.69 98 ASP A CA 1
ATOM 779 C C . ASP A 1 98 ? 6.690 -2.546 -12.572 1.00 93.69 98 ASP A C 1
ATOM 781 O O . ASP A 1 98 ? 5.585 -2.655 -12.032 1.00 93.69 98 ASP A O 1
ATOM 785 N N . THR A 1 99 ? 7.444 -3.620 -12.810 1.00 95.88 99 THR A N 1
ATOM 786 C CA . THR A 1 99 ? 6.965 -4.978 -12.516 1.00 95.88 99 THR A CA 1
ATOM 787 C C . THR A 1 99 ? 6.844 -5.284 -11.017 1.00 95.88 99 THR A C 1
ATOM 789 O O . THR A 1 99 ? 5.880 -5.956 -10.651 1.00 95.88 99 THR A O 1
ATOM 792 N N . PRO A 1 100 ? 7.703 -4.799 -10.107 1.00 96.88 100 PRO A N 1
ATOM 793 C CA . PRO A 1 100 ? 7.500 -4.990 -8.671 1.00 96.88 100 PRO A CA 1
ATOM 794 C C . PRO A 1 100 ? 6.245 -4.306 -8.113 1.00 96.88 100 PRO A C 1
ATOM 796 O O . PRO A 1 100 ? 5.792 -4.707 -7.042 1.00 96.88 100 PRO A O 1
ATOM 799 N N . HIS A 1 101 ? 5.676 -3.332 -8.831 1.00 97.69 101 HIS A N 1
ATOM 800 C CA . HIS A 1 101 ? 4.700 -2.384 -8.305 1.00 97.69 101 HIS A CA 1
ATOM 801 C C . HIS A 1 101 ? 3.248 -2.870 -8.314 1.00 97.69 101 HIS A C 1
ATOM 803 O O . HIS A 1 101 ? 2.700 -3.278 -9.342 1.00 97.69 101 HIS A O 1
ATOM 809 N N . PHE A 1 102 ? 2.573 -2.758 -7.170 1.00 98.44 102 PHE A N 1
ATOM 810 C CA . PHE A 1 102 ? 1.159 -3.091 -6.995 1.00 98.44 102 PHE A CA 1
ATOM 811 C C . PHE A 1 102 ? 0.416 -1.966 -6.285 1.00 98.44 102 PHE A C 1
ATOM 813 O O . PHE A 1 102 ? 0.914 -1.401 -5.316 1.00 98.44 102 PHE A O 1
ATOM 820 N N . TYR A 1 103 ? -0.815 -1.683 -6.713 1.00 98.00 103 TYR A N 1
ATOM 821 C CA . TYR A 1 103 ? -1.576 -0.542 -6.198 1.00 98.00 103 TYR A CA 1
ATOM 822 C C . TYR A 1 103 ? -3.085 -0.789 -6.142 1.00 98.00 103 TYR A C 1
ATOM 824 O O . TYR A 1 103 ? -3.621 -1.727 -6.739 1.00 98.00 103 TYR A O 1
ATOM 832 N N . LEU A 1 104 ? -3.788 0.066 -5.398 1.00 97.38 104 LEU A N 1
ATOM 833 C CA . LEU A 1 104 ? -5.248 0.121 -5.391 1.00 97.38 104 LEU A CA 1
ATOM 834 C C . LEU A 1 104 ? -5.747 0.918 -6.611 1.00 97.38 104 LEU A C 1
ATOM 836 O O . LEU A 1 104 ? -5.518 2.126 -6.664 1.00 97.38 104 LEU A O 1
ATOM 840 N N . PRO A 1 105 ? -6.493 0.306 -7.550 1.00 97.12 105 PRO A N 1
ATOM 841 C CA . PRO A 1 105 ? -6.915 0.973 -8.786 1.00 97.12 105 PRO A CA 1
ATOM 842 C C . PRO A 1 105 ? -8.023 2.014 -8.592 1.00 97.12 105 PRO A C 1
ATOM 844 O O . PRO A 1 105 ? -8.383 2.701 -9.542 1.00 97.12 105 PRO A O 1
ATOM 847 N N . LYS A 1 106 ? -8.573 2.141 -7.377 1.00 95.38 106 LYS A N 1
ATOM 848 C CA . LYS A 1 106 ? -9.690 3.042 -7.051 1.00 95.38 106 LYS A CA 1
ATOM 849 C C . LYS A 1 106 ? -9.444 4.502 -7.461 1.00 95.38 106 LYS A C 1
ATOM 851 O O . LYS A 1 106 ? -10.416 5.202 -7.701 1.00 95.38 106 LYS A O 1
ATOM 856 N N . TRP A 1 107 ? -8.186 4.940 -7.509 1.00 95.25 107 TRP A N 1
ATOM 857 C CA . TRP A 1 107 ? -7.803 6.310 -7.874 1.00 95.25 107 TRP A CA 1
ATOM 858 C C . TRP A 1 107 ? -7.006 6.385 -9.186 1.00 95.25 107 TRP A C 1
ATOM 860 O O . TRP A 1 107 ? -6.214 7.304 -9.393 1.00 95.25 107 TRP A O 1
ATOM 870 N N . GLY A 1 108 ? -7.164 5.375 -10.045 1.00 95.06 108 GLY A N 1
ATOM 871 C CA . GLY A 1 108 ? -6.451 5.263 -11.311 1.00 95.06 108 GLY A CA 1
ATOM 872 C C . GLY A 1 108 ? -5.028 4.709 -11.189 1.00 95.06 108 GLY A C 1
ATOM 873 O O . GLY A 1 108 ? -4.543 4.351 -10.115 1.00 95.06 108 GLY A O 1
ATOM 874 N N . SER A 1 109 ? -4.357 4.616 -12.339 1.00 94.25 109 SER A N 1
ATOM 875 C CA . SER A 1 109 ? -2.984 4.108 -12.470 1.00 94.25 109 SER A CA 1
ATOM 876 C C . SER A 1 109 ? -1.902 5.138 -12.136 1.00 94.25 109 SER A C 1
ATOM 878 O O . SER A 1 109 ? -0.721 4.833 -12.237 1.00 94.25 109 SER A O 1
ATOM 880 N N . THR A 1 110 ? -2.288 6.359 -11.760 1.00 93.69 110 THR A N 1
ATOM 881 C CA . THR A 1 110 ? -1.384 7.445 -11.363 1.00 93.69 110 THR A CA 1
ATOM 882 C C . THR A 1 110 ? -1.929 8.153 -10.122 1.00 93.69 110 THR A C 1
ATOM 884 O O . THR A 1 110 ? -3.062 7.930 -9.704 1.00 93.69 110 THR A O 1
ATOM 887 N N . ALA A 1 111 ? -1.143 9.049 -9.524 1.00 95.00 111 ALA A N 1
ATOM 888 C CA . ALA A 1 111 ? -1.603 9.875 -8.407 1.00 95.00 111 ALA A CA 1
ATOM 889 C C . ALA A 1 111 ? -2.461 11.091 -8.828 1.00 95.00 111 ALA A C 1
ATOM 891 O O . ALA A 1 111 ? -2.807 11.914 -7.979 1.00 95.00 111 ALA A O 1
ATOM 892 N N . THR A 1 112 ? -2.798 11.247 -10.115 1.00 95.69 112 THR A N 1
ATOM 893 C CA . THR A 1 112 ? -3.494 12.441 -10.632 1.00 95.69 112 THR A CA 1
ATOM 894 C C . THR A 1 112 ? -4.826 12.683 -9.925 1.00 95.69 112 THR A C 1
ATOM 896 O O . THR A 1 112 ? -5.095 13.798 -9.474 1.00 95.69 112 THR A O 1
ATOM 899 N N . GLU A 1 113 ? -5.649 11.645 -9.771 1.00 96.19 113 GLU A N 1
ATOM 900 C CA . GLU A 1 113 ? -6.952 11.777 -9.118 1.00 96.19 113 GLU A CA 1
ATOM 901 C C . GLU A 1 113 ? -6.819 12.087 -7.620 1.00 96.19 113 GLU A C 1
ATOM 903 O O . GLU A 1 113 ? -7.503 12.974 -7.106 1.00 96.19 113 GLU A O 1
ATOM 908 N N . LEU A 1 114 ? -5.883 11.427 -6.931 1.00 96.69 114 LEU A N 1
ATOM 909 C CA . LEU A 1 114 ? -5.586 11.678 -5.518 1.00 96.69 114 LEU A CA 1
ATOM 910 C C . LEU A 1 114 ? -5.171 13.131 -5.275 1.00 96.69 114 LEU A C 1
ATOM 912 O O . LEU A 1 114 ? -5.715 13.790 -4.387 1.00 96.69 114 LEU A O 1
ATOM 916 N N . LYS A 1 115 ? -4.269 13.659 -6.110 1.00 96.31 115 LYS A N 1
ATOM 917 C CA . LYS A 1 115 ? -3.860 15.068 -6.078 1.00 96.31 115 LYS A CA 1
ATOM 918 C C . LYS A 1 115 ? -5.035 16.005 -6.331 1.00 96.31 115 LYS A C 1
ATOM 920 O O . LYS A 1 115 ? -5.179 17.001 -5.629 1.00 96.31 115 LYS A O 1
ATOM 925 N N . ARG A 1 116 ? -5.890 15.696 -7.311 1.00 96.44 116 ARG A N 1
ATOM 926 C CA . ARG A 1 116 ? -7.055 16.525 -7.650 1.00 96.44 116 ARG A CA 1
ATOM 927 C C . ARG A 1 116 ? -8.013 16.657 -6.464 1.00 96.44 116 ARG A C 1
ATOM 929 O O . ARG A 1 116 ? -8.393 17.783 -6.135 1.00 96.44 116 ARG A O 1
ATOM 936 N N . ILE A 1 117 ? -8.357 15.528 -5.837 1.00 95.44 117 ILE A N 1
ATOM 937 C CA . ILE A 1 117 ? -9.359 15.430 -4.766 1.00 95.44 117 ILE A CA 1
ATOM 938 C C . ILE A 1 117 ? -8.800 15.907 -3.421 1.00 95.44 117 ILE A C 1
ATOM 940 O O . ILE A 1 117 ? -9.413 16.741 -2.764 1.00 95.44 117 ILE A O 1
ATOM 944 N N . TYR A 1 118 ? -7.643 15.391 -3.006 1.00 95.69 118 TYR A N 1
ATOM 945 C CA . TYR A 1 118 ? -7.138 15.572 -1.642 1.00 95.69 118 TYR A CA 1
ATOM 946 C C . TYR A 1 118 ? -6.003 16.588 -1.532 1.00 95.69 118 TYR A C 1
ATOM 948 O O . TYR A 1 118 ? -5.676 16.990 -0.423 1.00 95.69 118 TYR A O 1
ATOM 956 N N . LYS A 1 119 ? -5.408 17.028 -2.648 1.00 94.94 119 LYS A N 1
ATOM 957 C CA . LYS A 1 119 ? -4.251 17.945 -2.723 1.00 94.94 119 LYS A CA 1
ATOM 958 C C . LYS A 1 119 ? -2.949 17.359 -2.170 1.00 94.94 119 LYS A C 1
ATOM 960 O O . LYS A 1 119 ? -1.963 17.313 -2.900 1.00 94.94 119 LYS A O 1
ATOM 965 N N . THR A 1 120 ? -2.945 16.864 -0.932 1.00 95.00 120 THR A N 1
ATOM 966 C CA . THR A 1 120 ? -1.768 16.289 -0.264 1.00 95.00 120 THR A CA 1
ATOM 967 C C . THR A 1 120 ? -2.056 14.912 0.348 1.00 95.00 120 THR A C 1
ATOM 969 O O . THR A 1 120 ? -3.199 14.624 0.730 1.00 95.00 120 THR A O 1
ATOM 972 N N . PRO A 1 121 ? -1.024 14.060 0.513 1.00 94.75 121 PRO A N 1
ATOM 973 C CA . PRO A 1 121 ? -1.171 12.780 1.202 1.00 94.75 121 PRO A CA 1
ATOM 974 C C . PRO A 1 121 ? -1.717 12.885 2.627 1.00 94.75 121 PRO A C 1
ATOM 976 O O . PRO A 1 121 ? -2.431 11.990 3.075 1.00 94.75 121 PRO A O 1
ATOM 979 N N . ASP A 1 122 ? -1.430 13.971 3.346 1.00 92.00 122 ASP A N 1
ATOM 980 C CA . ASP A 1 122 ? -1.899 14.142 4.723 1.00 92.00 122 ASP A CA 1
ATOM 981 C C . ASP A 1 122 ? -3.401 14.409 4.800 1.00 92.00 122 ASP A C 1
ATOM 983 O O . ASP A 1 122 ? -4.084 13.858 5.666 1.00 92.00 122 ASP A O 1
ATOM 987 N N . ILE A 1 123 ? -3.946 15.197 3.868 1.00 92.62 123 ILE A N 1
ATOM 988 C CA . ILE A 1 123 ? -5.398 15.381 3.743 1.00 92.62 123 ILE A CA 1
ATOM 989 C C . ILE A 1 123 ? -6.057 14.050 3.360 1.00 92.62 123 ILE A C 1
ATOM 991 O O . ILE A 1 123 ? -7.077 13.674 3.942 1.00 92.62 123 ILE A O 1
ATOM 995 N N . PHE A 1 124 ? -5.443 13.281 2.455 1.00 94.19 124 PHE A N 1
ATOM 996 C CA . PHE A 1 124 ? -5.944 11.954 2.105 1.00 94.19 124 PHE A CA 1
ATOM 997 C C . PHE A 1 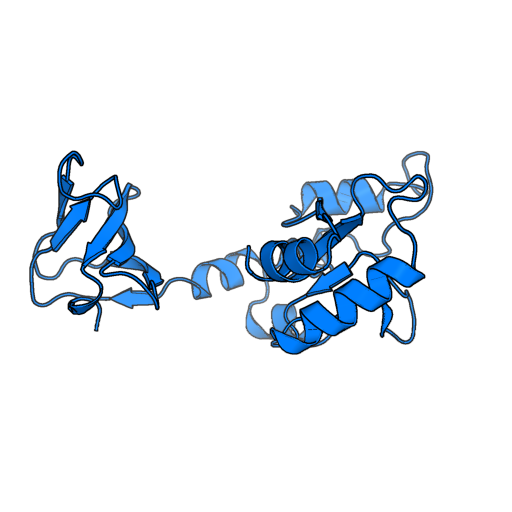124 ? -5.969 11.001 3.304 1.00 94.19 124 PHE A C 1
ATOM 999 O O . PHE A 1 124 ? -7.008 10.404 3.581 1.00 94.19 124 PHE A O 1
ATOM 1006 N N . LYS A 1 125 ? -4.884 10.907 4.079 1.00 89.94 125 LYS A N 1
ATOM 1007 C CA . LYS A 1 125 ? -4.830 10.077 5.295 1.00 89.94 125 LYS A CA 1
ATOM 1008 C C . LYS A 1 125 ? -5.883 10.480 6.325 1.00 89.94 125 LYS A C 1
ATOM 1010 O O . LYS A 1 125 ? -6.473 9.614 6.970 1.00 89.94 125 LYS A O 1
ATOM 1015 N N . LYS A 1 126 ? -6.160 11.781 6.473 1.00 86.12 126 LYS A N 1
ATOM 1016 C CA . LYS A 1 126 ? -7.236 12.272 7.351 1.00 86.12 126 LYS A CA 1
ATOM 1017 C C . LYS A 1 126 ? -8.611 11.762 6.904 1.00 86.12 126 LYS A C 1
ATOM 1019 O O . LYS A 1 126 ? -9.423 11.431 7.763 1.00 86.12 126 LYS A O 1
ATOM 1024 N N . SER A 1 127 ? -8.841 11.604 5.597 1.00 86.12 127 SER A N 1
ATOM 1025 C CA . SER A 1 127 ? -10.104 11.076 5.052 1.00 86.12 127 SER A CA 1
ATOM 1026 C C . SER A 1 127 ? -10.363 9.594 5.357 1.00 86.12 127 SER A C 1
ATOM 1028 O O . SER A 1 127 ? -11.495 9.132 5.238 1.00 86.12 127 SER A O 1
ATOM 1030 N N . TRP A 1 128 ? -9.347 8.830 5.773 1.00 82.88 128 TRP A N 1
ATOM 1031 C CA . TRP A 1 128 ? -9.516 7.411 6.113 1.00 82.88 128 TRP A CA 1
ATOM 1032 C C . TRP A 1 128 ? -10.256 7.203 7.435 1.00 82.88 128 TRP A C 1
ATOM 1034 O O . TRP A 1 128 ? -10.747 6.108 7.714 1.00 82.88 128 TRP A O 1
ATOM 1044 N N . LYS A 1 129 ? -10.310 8.241 8.271 1.00 78.56 129 LYS A N 1
ATOM 1045 C CA . LYS A 1 129 ? -10.917 8.182 9.594 1.00 78.56 129 LYS A CA 1
ATOM 1046 C C . LYS A 1 129 ? -12.417 8.421 9.473 1.00 78.56 129 LYS A C 1
ATOM 1048 O O . LYS A 1 129 ? -12.848 9.481 9.029 1.00 78.56 129 LYS A O 1
ATOM 1053 N N . LYS A 1 130 ? -13.222 7.473 9.955 1.00 80.25 130 LYS A N 1
ATOM 1054 C CA . LYS A 1 130 ? -14.646 7.726 10.218 1.00 80.25 130 LYS A CA 1
ATOM 1055 C C . LYS A 1 130 ? -14.791 8.181 11.667 1.00 80.25 130 LYS A C 1
ATOM 1057 O O . LYS A 1 130 ? -14.492 7.408 12.574 1.00 80.25 130 LYS A O 1
ATOM 1062 N N . ILE A 1 131 ? -15.239 9.412 11.897 1.00 81.38 131 ILE A N 1
ATOM 1063 C CA . ILE A 1 131 ? -15.589 9.876 13.245 1.00 81.38 131 ILE A CA 1
ATOM 1064 C C . ILE A 1 131 ? -17.019 9.428 13.535 1.00 81.38 131 ILE A C 1
ATOM 1066 O O . ILE A 1 131 ? -17.921 9.707 12.749 1.00 81.38 131 ILE A O 1
ATOM 1070 N N . VAL A 1 132 ? -17.225 8.728 14.650 1.00 82.75 132 VAL A N 1
ATOM 1071 C CA . VAL A 1 132 ? -18.570 8.354 15.110 1.00 82.75 132 VAL A CA 1
ATOM 1072 C C . VAL A 1 132 ? -18.839 8.932 16.495 1.00 82.75 132 VAL A C 1
ATOM 1074 O O . VAL A 1 132 ? -17.975 8.878 17.375 1.00 82.75 132 VAL A O 1
ATOM 1077 N N . THR A 1 133 ? -20.043 9.477 16.672 1.00 81.25 133 THR A N 1
ATOM 1078 C CA . THR A 1 133 ? -20.595 9.904 17.965 1.00 81.25 133 THR A CA 1
ATOM 1079 C C . THR A 1 133 ? -21.508 8.804 18.489 1.00 81.25 133 THR A C 1
ATOM 1081 O O . THR A 1 133 ? -22.162 8.106 17.719 1.00 81.25 133 THR A O 1
ATOM 1084 N N . ARG A 1 134 ? -21.498 8.582 19.803 1.00 77.94 134 ARG A N 1
ATOM 1085 C CA . ARG A 1 134 ? -22.000 7.349 20.415 1.00 77.94 134 ARG A CA 1
ATOM 1086 C C . ARG A 1 134 ? -23.110 7.652 21.408 1.00 77.94 134 ARG A C 1
ATOM 1088 O O . ARG A 1 134 ? -22.931 8.485 22.285 1.00 77.94 134 ARG A O 1
ATOM 1095 N N . ASP A 1 135 ? -24.199 6.907 21.348 1.00 74.50 135 ASP A N 1
ATOM 1096 C CA . ASP A 1 135 ? -25.292 6.933 22.327 1.00 74.50 135 ASP A CA 1
ATOM 1097 C C . ASP A 1 135 ? -25.014 6.075 23.581 1.00 74.50 135 ASP A C 1
ATOM 1099 O O . ASP A 1 135 ? -25.695 6.213 24.597 1.00 74.50 135 ASP A O 1
ATOM 1103 N N . LYS A 1 136 ? -23.983 5.219 23.536 1.00 81.19 136 LYS A N 1
ATOM 1104 C CA . LYS A 1 136 ? -23.542 4.338 24.628 1.00 81.19 136 LYS A CA 1
ATOM 1105 C C . LYS A 1 136 ? -22.043 4.457 24.897 1.00 81.19 136 LYS A C 1
ATOM 1107 O O . LYS A 1 136 ? -21.247 4.670 23.982 1.00 81.19 136 LYS A O 1
ATOM 1112 N N . GLY A 1 137 ? -21.658 4.272 26.161 1.00 83.62 137 GLY A N 1
ATOM 1113 C CA . GLY A 1 137 ? -20.253 4.157 26.555 1.00 83.62 137 GLY A CA 1
ATOM 1114 C C . GLY A 1 137 ? -19.607 2.870 26.026 1.00 83.62 137 GLY A C 1
ATOM 1115 O O . GLY A 1 137 ? -20.281 1.859 25.820 1.00 83.62 137 GLY A O 1
ATOM 1116 N N . LEU A 1 138 ? -18.292 2.900 25.809 1.00 86.50 138 LEU A N 1
ATOM 1117 C CA . LEU A 1 138 ? -17.510 1.760 25.326 1.00 86.50 138 LEU A CA 1
ATOM 1118 C C . LEU A 1 138 ? -16.321 1.469 26.235 1.00 86.50 138 LEU A C 1
ATOM 1120 O O . LEU A 1 138 ? -15.850 2.324 26.979 1.00 86.50 138 LEU A O 1
ATOM 1124 N N . LEU A 1 139 ? -15.791 0.260 26.100 1.00 90.44 139 LEU A N 1
ATOM 1125 C CA . LEU A 1 139 ? -14.486 -0.110 26.629 1.00 90.44 139 LEU A CA 1
ATOM 1126 C C . LEU A 1 139 ? -13.504 -0.206 25.463 1.00 90.44 139 LEU A C 1
ATOM 1128 O O . LEU A 1 139 ? -13.741 -0.954 24.511 1.00 90.44 139 LEU A O 1
ATOM 1132 N N . LEU A 1 140 ? -12.434 0.581 25.536 1.00 90.69 140 LEU A N 1
ATOM 1133 C CA . LEU A 1 140 ? -11.293 0.547 24.633 1.00 90.69 140 LEU A CA 1
ATOM 1134 C C . LEU A 1 140 ? -10.272 -0.455 25.162 1.00 90.69 140 LEU A C 1
ATOM 1136 O O . LEU A 1 140 ? -9.518 -0.148 26.082 1.00 90.69 140 LEU A O 1
ATOM 1140 N N . TRP A 1 141 ? -10.246 -1.641 24.576 1.00 90.50 141 TRP A N 1
ATOM 1141 C CA . TRP A 1 141 ? -9.350 -2.724 24.964 1.00 90.50 141 TRP A CA 1
ATOM 1142 C C . TRP 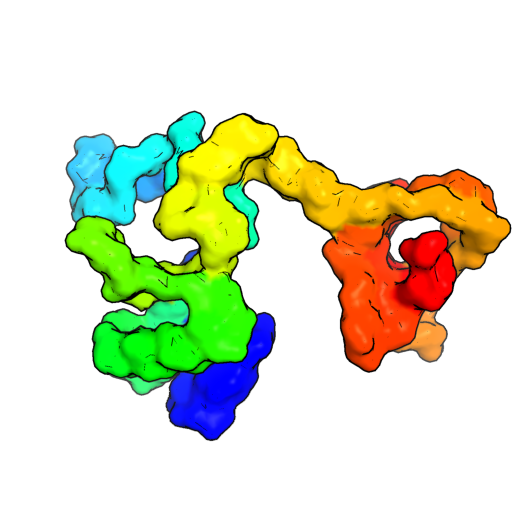A 1 141 ? -7.990 -2.573 24.276 1.00 90.50 141 TRP A C 1
ATOM 1144 O O . TRP A 1 141 ? -7.938 -2.391 23.057 1.00 90.50 141 TRP A O 1
ATOM 1154 N N . LYS A 1 142 ? -6.876 -2.687 25.015 1.00 84.62 142 LYS A N 1
ATOM 1155 C CA . LYS A 1 142 ? -5.531 -2.674 24.398 1.00 84.62 142 LYS A CA 1
ATOM 1156 C C . LYS A 1 142 ? -5.306 -3.880 23.476 1.00 84.62 142 LYS A C 1
ATOM 1158 O O . LYS A 1 142 ? -4.719 -3.742 22.406 1.00 84.62 142 LYS A O 1
ATOM 1163 N N . ALA A 1 143 ? -5.828 -5.044 23.858 1.00 78.69 143 ALA A N 1
ATOM 1164 C CA . ALA A 1 143 ? -5.733 -6.290 23.102 1.00 78.69 143 ALA A CA 1
ATOM 1165 C C . ALA A 1 143 ? -7.064 -6.659 22.426 1.00 78.69 143 ALA A C 1
ATOM 1167 O O . ALA A 1 143 ? -8.124 -6.130 22.757 1.00 78.69 143 ALA A O 1
ATOM 1168 N N . THR A 1 144 ? -7.013 -7.587 21.468 1.00 72.88 144 THR A N 1
ATOM 1169 C CA . THR A 1 144 ? -8.212 -8.188 20.857 1.00 72.88 144 THR A CA 1
ATOM 1170 C C . THR A 1 144 ? -8.824 -9.291 21.725 1.00 72.88 144 THR A C 1
ATOM 1172 O O . THR A 1 144 ? -9.992 -9.635 21.532 1.00 72.88 144 THR A O 1
ATOM 1175 N N . SER A 1 145 ? -8.052 -9.831 22.678 1.00 70.75 145 SER A N 1
ATOM 1176 C CA . SER A 1 145 ? -8.545 -10.714 23.738 1.00 70.75 145 SER A CA 1
ATOM 1177 C C . SER A 1 145 ? -9.088 -9.881 24.896 1.00 70.75 145 SER A C 1
ATOM 1179 O O . SER A 1 145 ? -8.399 -9.000 25.409 1.00 70.75 145 SER A O 1
ATOM 1181 N N . LYS A 1 146 ? -10.324 -10.170 25.310 1.00 65.00 146 LYS A N 1
ATOM 1182 C CA . LYS A 1 146 ? -10.976 -9.511 26.454 1.00 65.00 146 LYS A CA 1
ATOM 1183 C C . LYS A 1 146 ? -10.610 -10.138 27.803 1.00 65.00 146 LYS A C 1
ATOM 1185 O O . LYS A 1 146 ? -10.934 -9.557 28.826 1.00 65.00 146 LYS A O 1
ATOM 1190 N N . LEU A 1 147 ? -9.960 -11.305 27.798 1.00 60.78 147 LEU A N 1
ATOM 1191 C CA . LEU A 1 147 ? -9.651 -12.080 29.007 1.00 60.78 147 LEU A CA 1
ATOM 1192 C C . LEU A 1 147 ? -8.431 -11.539 29.770 1.00 60.78 147 LEU A C 1
ATOM 1194 O O . LEU A 1 147 ? -8.283 -11.814 30.950 1.00 60.78 147 LEU A O 1
ATOM 1198 N N . THR A 1 148 ? -7.562 -10.770 29.108 1.00 60.28 148 THR A N 1
ATOM 1199 C CA . THR A 1 148 ? -6.263 -10.341 29.665 1.00 60.28 148 THR A CA 1
ATOM 1200 C C . THR A 1 148 ? -5.940 -8.865 29.407 1.00 60.28 148 THR A C 1
ATOM 1202 O O . THR A 1 148 ? -4.863 -8.380 29.746 1.00 60.28 148 THR A O 1
ATOM 1205 N N . GLY A 1 149 ? -6.847 -8.122 28.766 1.00 64.31 149 GLY A N 1
ATOM 1206 C CA . GLY A 1 149 ? -6.577 -6.762 28.304 1.00 64.31 149 GLY A CA 1
ATOM 1207 C C . GLY A 1 149 ? -7.031 -5.692 29.291 1.00 64.31 149 GLY A C 1
ATOM 1208 O O . GLY A 1 149 ? -8.222 -5.570 29.556 1.00 64.31 149 GLY A O 1
ATOM 1209 N N . SER A 1 150 ? -6.117 -4.825 29.737 1.00 79.69 150 SER A N 1
ATOM 1210 C CA . SER A 1 150 ? -6.514 -3.548 30.346 1.00 79.69 150 SER A CA 1
ATOM 1211 C C . SER A 1 150 ? -7.353 -2.717 29.366 1.00 79.69 150 SER A C 1
ATOM 1213 O O . SER A 1 150 ? -7.123 -2.730 28.146 1.00 79.69 150 SER A O 1
ATOM 1215 N N . HIS A 1 151 ? -8.333 -1.989 29.903 1.00 86.62 151 HIS A N 1
ATOM 1216 C CA . HIS A 1 151 ? -9.247 -1.177 29.109 1.00 86.62 151 HIS A CA 1
ATOM 1217 C C . HIS A 1 151 ? -9.361 0.259 29.623 1.00 86.62 151 HIS A C 1
ATOM 1219 O O . HIS A 1 151 ? -9.233 0.532 30.814 1.00 86.62 151 HIS A O 1
ATOM 1225 N N . LEU A 1 152 ? -9.694 1.178 28.721 1.00 90.62 152 LEU A N 1
ATOM 1226 C CA . LEU A 1 152 ? -10.093 2.545 29.050 1.00 90.62 152 LEU A CA 1
ATOM 1227 C C . LEU A 1 152 ? -11.587 2.723 28.761 1.00 90.62 152 LEU A C 1
ATOM 1229 O O . LEU A 1 152 ? -12.069 2.313 27.705 1.00 90.62 152 LEU A O 1
ATOM 1233 N N . ARG A 1 153 ? -12.326 3.357 29.674 1.00 92.19 153 ARG A N 1
ATOM 1234 C CA . ARG A 1 153 ? -13.730 3.706 29.439 1.00 92.19 153 ARG A CA 1
ATOM 1235 C C . ARG A 1 153 ? -13.821 4.915 28.503 1.00 92.19 153 ARG A C 1
ATOM 1237 O O . ARG A 1 153 ? -13.189 5.944 28.729 1.00 92.19 153 ARG A O 1
ATOM 1244 N N . ILE A 1 154 ? -14.628 4.783 27.459 1.00 90.75 154 ILE A N 1
ATOM 1245 C CA . ILE A 1 154 ? -15.039 5.868 26.570 1.00 90.75 154 ILE A CA 1
ATOM 1246 C C . ILE A 1 154 ? -16.462 6.265 26.986 1.00 90.75 154 ILE A C 1
ATOM 1248 O O . ILE A 1 154 ? -17.346 5.401 26.961 1.00 90.75 154 ILE A O 1
ATOM 1252 N N . PRO A 1 155 ? -16.707 7.520 27.396 1.00 91.56 155 PRO A N 1
ATOM 1253 C CA . PRO A 1 155 ? -18.027 7.946 27.841 1.00 91.56 155 PRO A CA 1
ATOM 1254 C C . PRO A 1 155 ? -19.025 8.018 26.677 1.00 91.56 155 PRO A C 1
ATOM 1256 O O . PRO A 1 155 ? -18.648 8.123 25.507 1.00 91.56 155 PRO A O 1
ATOM 1259 N N . LYS A 1 156 ? -20.318 7.971 27.013 1.00 90.12 156 LYS A N 1
ATOM 1260 C CA . LYS A 1 156 ? -21.409 8.278 26.077 1.00 90.12 156 LYS A CA 1
ATOM 1261 C C . LYS A 1 156 ? -21.196 9.679 25.486 1.00 90.12 156 LYS A C 1
ATOM 1263 O O . LYS A 1 156 ? -20.707 10.569 26.170 1.00 90.12 156 LYS A O 1
ATOM 1268 N N . GLY A 1 157 ? -21.532 9.860 24.213 1.00 84.81 157 GLY A N 1
ATOM 1269 C CA . GLY A 1 157 ? -21.379 11.122 23.485 1.00 84.81 157 GLY A CA 1
ATOM 1270 C C . GLY A 1 157 ? -19.956 11.413 23.001 1.00 84.81 157 GLY A C 1
ATOM 1271 O O . GLY A 1 157 ? -19.768 12.312 22.186 1.00 84.81 157 GLY A O 1
ATOM 1272 N N . ALA A 1 158 ? -18.948 10.647 23.432 1.00 89.81 158 ALA A N 1
ATOM 1273 C CA . ALA A 1 158 ? -17.581 10.860 22.975 1.00 89.81 158 ALA A CA 1
ATOM 1274 C C . ALA A 1 158 ? -17.419 10.544 21.483 1.00 89.81 158 ALA A C 1
ATOM 1276 O O . ALA A 1 158 ? -17.928 9.540 20.974 1.00 89.81 158 ALA A O 1
ATOM 1277 N N . LYS A 1 159 ? -16.629 11.380 20.806 1.00 89.75 159 LYS A N 1
ATOM 1278 C CA . LYS A 1 159 ? -16.164 11.135 19.441 1.00 89.75 159 LYS A CA 1
ATOM 1279 C C . LYS A 1 159 ? -14.998 10.153 19.467 1.00 89.75 159 LYS A C 1
ATOM 1281 O O . LYS A 1 159 ? -14.058 10.316 20.246 1.00 89.75 159 LYS A O 1
ATOM 1286 N N . VAL A 1 160 ? -15.044 9.153 18.593 1.00 90.19 160 VAL A N 1
ATOM 1287 C CA . VAL A 1 160 ? -13.938 8.209 18.384 1.00 90.19 160 VAL A CA 1
ATOM 1288 C C . VAL A 1 160 ? -13.569 8.163 16.909 1.00 90.19 160 VAL A C 1
ATOM 1290 O O . VAL A 1 160 ? -14.445 8.192 16.045 1.00 90.19 160 VAL A O 1
ATOM 1293 N N . GLU A 1 161 ? -12.274 8.076 16.618 1.00 91.12 161 GLU A N 1
ATOM 1294 C CA . GLU A 1 161 ? -11.787 7.903 15.251 1.00 91.12 161 GLU A CA 1
ATOM 1295 C C . GLU A 1 161 ? -11.735 6.410 14.929 1.00 91.12 161 GLU A C 1
ATOM 1297 O O . GLU A 1 161 ? -10.946 5.663 15.509 1.00 91.12 161 GLU A O 1
ATOM 1302 N N . VAL A 1 162 ? -12.569 5.947 14.005 1.00 89.94 162 VAL A N 1
ATOM 1303 C CA . VAL A 1 162 ? -12.549 4.557 13.550 1.00 89.94 162 VAL A CA 1
ATOM 1304 C C . VAL A 1 162 ? -11.438 4.385 12.523 1.00 89.94 162 VAL A C 1
ATOM 1306 O O . VAL A 1 162 ? -11.467 5.001 11.460 1.00 89.94 162 VAL A O 1
ATOM 1309 N N . LEU A 1 163 ? -10.465 3.535 12.856 1.00 87.69 163 LEU A N 1
ATOM 1310 C CA . LEU A 1 163 ? -9.296 3.238 12.022 1.00 87.69 163 LEU A CA 1
ATOM 1311 C C . LEU A 1 163 ? -9.519 2.000 11.148 1.00 87.69 163 LEU A C 1
ATOM 1313 O O . LEU A 1 163 ? -9.000 1.905 10.043 1.00 87.69 163 LEU A O 1
ATOM 1317 N N . PHE A 1 164 ? -10.249 1.012 11.668 1.00 87.31 164 PHE A N 1
ATOM 1318 C CA . PHE A 1 164 ? -10.521 -0.243 10.973 1.00 87.31 164 PHE A CA 1
ATOM 1319 C C . PHE A 1 164 ? -11.735 -0.934 11.589 1.00 87.31 164 PHE A C 1
ATOM 1321 O O . PHE A 1 164 ? -11.830 -1.042 12.809 1.00 87.31 164 PHE A O 1
ATOM 1328 N N . VAL A 1 165 ? -12.628 -1.481 10.767 1.00 88.25 165 VAL A N 1
ATOM 1329 C CA . VAL A 1 165 ? -13.741 -2.320 11.233 1.00 88.25 165 VAL A CA 1
ATOM 1330 C C . VAL A 1 165 ? -13.496 -3.751 10.777 1.00 88.25 165 VAL A C 1
ATOM 1332 O O . VAL A 1 165 ? -13.393 -4.016 9.581 1.00 88.25 165 VAL A O 1
ATOM 1335 N N . SER A 1 166 ? -13.404 -4.694 11.721 1.00 85.88 166 SER A N 1
ATOM 1336 C CA . SER A 1 166 ? -13.178 -6.094 11.367 1.00 85.88 166 SER A CA 1
ATOM 1337 C C . SER A 1 166 ? -14.412 -6.685 10.695 1.00 85.88 166 SER A C 1
ATOM 1339 O O . SER A 1 166 ? -15.494 -6.731 11.285 1.00 85.88 166 SER A O 1
ATOM 1341 N N . SER A 1 167 ? -14.248 -7.217 9.484 1.00 83.81 167 SER A N 1
ATOM 1342 C CA . SER A 1 167 ? -15.298 -7.995 8.820 1.00 83.81 167 SER A CA 1
ATOM 1343 C C . SER A 1 167 ? -15.500 -9.367 9.470 1.00 83.81 167 SER A C 1
ATOM 1345 O O . SER A 1 167 ? -16.609 -9.885 9.457 1.00 83.81 167 SER A O 1
ATOM 1347 N N . LYS A 1 168 ? -14.460 -9.927 10.105 1.00 85.62 168 LYS A N 1
ATOM 1348 C CA . LYS A 1 168 ? -14.446 -11.313 10.610 1.00 85.62 168 LYS A CA 1
ATOM 1349 C C . LYS A 1 168 ? -14.513 -11.462 12.128 1.00 85.62 168 LYS A C 1
ATOM 1351 O O . LYS A 1 168 ? -14.678 -12.570 12.614 1.00 85.62 168 LYS A O 1
ATOM 1356 N N . SER A 1 169 ? -14.337 -10.382 12.886 1.00 88.94 169 SER A N 1
ATOM 1357 C CA . SER A 1 169 ? -14.275 -10.436 14.354 1.00 88.94 169 SER A CA 1
ATOM 1358 C C . SER A 1 169 ? -15.238 -9.444 15.006 1.00 88.94 169 SER A C 1
ATOM 1360 O O . SER A 1 169 ? -15.869 -8.646 14.319 1.00 88.94 169 SER A O 1
ATOM 1362 N N . TRP A 1 170 ? -15.363 -9.490 16.333 1.00 89.19 170 TRP A N 1
ATOM 1363 C CA . TRP A 1 170 ? -16.291 -8.673 17.127 1.00 89.19 170 TRP A CA 1
ATOM 1364 C C . TRP A 1 170 ? -15.907 -7.188 17.197 1.00 89.19 170 TRP A C 1
ATOM 1366 O O . TRP A 1 170 ? -16.719 -6.358 17.608 1.00 89.19 170 TRP A O 1
ATOM 1376 N N . TYR A 1 171 ? -14.669 -6.842 16.844 1.00 91.06 171 TYR A N 1
ATOM 1377 C CA . TYR A 1 171 ? -14.094 -5.542 17.161 1.00 91.06 171 TYR A CA 1
ATOM 1378 C C . TYR A 1 171 ? -13.904 -4.630 15.949 1.00 91.06 171 TYR A C 1
ATOM 1380 O O . TYR A 1 171 ? -13.847 -5.050 14.792 1.00 91.06 171 TYR A O 1
ATOM 1388 N N . ALA A 1 172 ? -13.742 -3.355 16.257 1.00 91.62 172 ALA A N 1
ATOM 1389 C CA . ALA A 1 172 ? -13.149 -2.356 15.393 1.00 91.62 172 ALA A CA 1
ATOM 1390 C C . ALA A 1 172 ? -11.983 -1.704 16.134 1.00 91.62 172 ALA A C 1
ATOM 1392 O O . ALA A 1 172 ? -12.008 -1.584 17.360 1.00 91.62 172 ALA A O 1
ATOM 1393 N N . LYS A 1 173 ? -10.951 -1.318 15.391 1.00 91.75 173 LYS A N 1
ATOM 1394 C CA . LYS A 1 173 ? -9.814 -0.568 15.905 1.00 91.75 173 LYS A CA 1
ATOM 1395 C C . LYS A 1 173 ? -10.151 0.917 15.844 1.00 91.75 173 LYS A C 1
ATOM 1397 O O . LYS A 1 173 ? -10.551 1.410 14.788 1.00 91.75 173 LYS A O 1
ATOM 1402 N N . VAL A 1 174 ? -9.999 1.611 16.963 1.00 92.12 174 VAL A N 1
ATOM 1403 C CA . VAL A 1 174 ? -10.317 3.037 17.085 1.00 92.12 174 VAL A CA 1
ATOM 1404 C C . VAL A 1 174 ? -9.193 3.783 17.796 1.00 92.12 174 VAL A C 1
ATOM 1406 O O . VAL A 1 174 ? -8.424 3.177 18.545 1.00 92.12 174 VAL A O 1
ATOM 1409 N N . CYS A 1 175 ? -9.117 5.091 17.569 1.00 90.75 175 CYS A N 1
ATOM 1410 C CA . CYS A 1 175 ? -8.320 6.026 18.351 1.00 90.75 175 CYS A CA 1
ATOM 1411 C C . CYS A 1 175 ? -9.249 6.909 19.196 1.00 90.75 175 CYS A C 1
ATOM 1413 O O . CYS A 1 175 ? -10.222 7.472 18.688 1.00 90.75 175 CYS A O 1
ATOM 1415 N N . TYR A 1 176 ? -8.951 7.025 20.488 1.00 91.44 176 TYR A N 1
ATOM 1416 C CA . TYR A 1 176 ? -9.619 7.945 21.405 1.00 91.44 176 TYR A CA 1
ATOM 1417 C C . TYR A 1 176 ? -8.576 8.590 22.318 1.00 91.44 176 TYR A C 1
ATOM 1419 O O . TYR A 1 176 ? -7.816 7.879 22.975 1.00 91.44 176 TYR A O 1
ATOM 1427 N N . LYS A 1 177 ? -8.520 9.931 22.349 1.00 90.62 177 LYS A N 1
ATOM 1428 C CA . LYS A 1 177 ? -7.505 10.706 23.094 1.00 90.62 177 LYS A CA 1
ATOM 1429 C C . LYS A 1 177 ? -6.074 10.191 22.850 1.00 90.62 177 LYS A C 1
ATOM 1431 O O . LYS A 1 177 ? -5.351 9.885 23.794 1.00 90.62 177 LYS A O 1
ATOM 1436 N N . ASN A 1 178 ? -5.705 10.016 21.577 1.00 88.62 178 ASN A N 1
ATOM 1437 C CA . ASN A 1 178 ? -4.414 9.475 21.119 1.00 88.62 178 ASN A CA 1
ATOM 1438 C C . ASN A 1 178 ? -4.092 8.036 21.569 1.00 88.62 178 ASN A C 1
ATOM 1440 O O . ASN A 1 178 ? -2.996 7.540 21.322 1.00 88.62 178 ASN A O 1
ATOM 1444 N N . LYS A 1 179 ? -5.044 7.327 22.188 1.00 90.00 179 LYS A N 1
ATOM 1445 C CA . LYS A 1 179 ? -4.903 5.915 22.552 1.00 90.00 179 LYS A CA 1
ATOM 1446 C C . LYS A 1 179 ? -5.591 5.048 21.511 1.00 90.00 179 LYS A C 1
ATOM 1448 O O . LYS A 1 179 ? -6.788 5.191 21.257 1.00 90.00 179 LYS A O 1
ATOM 1453 N N . VAL A 1 180 ? -4.829 4.126 20.934 1.00 90.94 180 VAL A N 1
ATOM 1454 C CA . VAL A 1 180 ? -5.325 3.162 19.952 1.00 90.94 180 VAL A CA 1
ATOM 1455 C C . VAL A 1 180 ? -5.689 1.858 20.651 1.00 90.94 180 VAL A C 1
ATOM 1457 O O . VAL A 1 180 ? -4.908 1.320 21.431 1.00 90.94 180 VAL A O 1
ATOM 1460 N N . GLY A 1 181 ? -6.869 1.330 20.348 1.00 92.44 181 GLY A N 1
ATOM 1461 C CA . GLY A 1 181 ? -7.337 0.065 20.903 1.00 92.44 181 GLY A CA 1
ATOM 1462 C C . GLY A 1 181 ? -8.527 -0.495 20.140 1.00 92.44 181 GLY A C 1
ATOM 1463 O O . GLY A 1 181 ? -8.830 -0.073 19.023 1.00 92.44 181 GLY A O 1
ATOM 1464 N N . HIS A 1 182 ? -9.203 -1.459 20.749 1.00 92.88 182 HIS A N 1
ATOM 1465 C CA . HIS A 1 182 ? -10.285 -2.218 20.145 1.00 92.88 182 HIS A CA 1
ATOM 1466 C C . HIS A 1 182 ? -11.586 -1.989 20.908 1.00 92.88 182 HIS A C 1
ATOM 1468 O O . HIS A 1 182 ? -11.633 -2.112 22.129 1.00 92.88 182 HIS A O 1
ATOM 1474 N N . VAL A 1 183 ? -12.661 -1.683 20.189 1.00 91.81 183 VAL A N 1
ATOM 1475 C CA . VAL A 1 183 ? -14.015 -1.545 20.744 1.00 91.81 183 VAL A CA 1
ATOM 1476 C C . VAL A 1 183 ? -14.960 -2.498 20.034 1.00 91.81 183 VAL A C 1
ATOM 1478 O O . VAL A 1 183 ? -14.679 -2.957 18.927 1.00 91.81 183 VAL A O 1
ATOM 1481 N N . ASN A 1 184 ? -16.104 -2.800 20.644 1.00 90.81 184 ASN A N 1
ATOM 1482 C CA . ASN A 1 184 ? -17.076 -3.684 20.013 1.00 90.81 184 ASN A CA 1
ATOM 1483 C C . ASN A 1 184 ? -17.736 -2.983 18.815 1.00 90.81 184 ASN A C 1
ATOM 1485 O O . ASN A 1 184 ? -18.405 -1.958 18.968 1.00 90.81 184 ASN A O 1
ATOM 1489 N N . LYS A 1 185 ? -17.538 -3.553 17.620 1.00 90.31 185 LYS A N 1
ATOM 1490 C CA . LYS A 1 185 ? -17.931 -2.936 16.348 1.00 90.31 185 LYS A CA 1
ATOM 1491 C C . LYS A 1 185 ? -19.435 -2.765 16.207 1.00 90.31 185 LYS A C 1
ATOM 1493 O O . LYS A 1 185 ? -19.854 -1.847 15.517 1.00 90.31 185 LYS A O 1
ATOM 1498 N N . LYS A 1 186 ? -20.237 -3.622 16.861 1.00 88.31 186 LYS A N 1
ATOM 1499 C CA . LYS A 1 186 ? -21.709 -3.593 16.766 1.00 88.31 186 LYS A CA 1
ATOM 1500 C C . LYS A 1 186 ? -22.283 -2.259 17.208 1.00 88.31 186 LYS A C 1
ATOM 1502 O O . LYS A 1 186 ? -23.358 -1.868 16.783 1.00 88.31 186 LYS A O 1
ATOM 1507 N N . TYR A 1 187 ? -21.532 -1.580 18.062 1.00 86.62 187 TYR A N 1
ATOM 1508 C CA . TYR A 1 187 ? -21.919 -0.291 18.535 1.00 86.62 187 TYR A CA 1
ATOM 1509 C C . TYR A 1 187 ? -21.551 0.779 17.479 1.00 86.62 187 TYR A C 1
ATOM 1511 O O . TYR A 1 187 ? -22.299 1.722 17.374 1.00 86.62 187 TYR A O 1
ATOM 1519 N N . LEU A 1 188 ? -20.474 0.707 16.683 1.00 82.44 188 LEU A N 1
ATOM 1520 C CA . LEU A 1 188 ? -19.978 1.845 15.859 1.00 82.44 188 LEU A CA 1
ATOM 1521 C C . LEU A 1 188 ? -20.829 2.210 14.619 1.00 82.44 188 LEU A C 1
ATOM 1523 O O . LEU A 1 188 ? -20.300 2.780 13.660 1.00 82.44 188 LEU A O 1
ATOM 1527 N N . LYS A 1 189 ? -22.102 1.822 14.614 1.00 68.31 189 LYS A N 1
ATOM 1528 C CA . LYS A 1 189 ? -23.069 2.223 13.601 1.00 68.31 189 LYS A CA 1
ATOM 1529 C C . LYS A 1 189 ? -23.495 3.662 13.842 1.00 68.31 189 LYS A C 1
ATOM 1531 O O . LYS A 1 189 ? -23.702 4.004 15.027 1.00 68.31 189 LYS A O 1
#

Secondary structure (DSSP, 8-state):
-HHHHHHHTTT--EEEEE----HHHHHHHHHBTTTBSS----S--GGG--SGGGGT-EEEEEETT-SSTT-HHHHHHHHHHHHTTT-EEGGG-SSS--TTEEE-GGG-SSSHHHHHHHSSHHHHHHHTPEEE--SS-EEEESSS-SSS--EEEEPTT--EEEEEE-SSSSEEEEEETTEEEEEEGGG--

Radius of gyration: 20.17 Å; Cα contacts (8 Å, |Δi|>4): 329; chains: 1; bounding box: 51×40×52 Å